Protein AF-A0A1E7J2K3-F1 (afdb_monomer)

Nearest PDB structures (foldseek):
  4w8w-assembly3_C  TM=8.421E-01  e=2.017E-13  Pyrococcus furiosus DSM 3638
  4w8w-assembly2_B  TM=8.079E-01  e=3.137E-13  Pyrococcus furiosus DSM 3638
  3x1l-assembly1_D  TM=7.426E-01  e=4.300E-13  Archaeoglobus fulgidus DSM 4304
  4w8w-assembly4_D  TM=7.910E-01  e=4.878E-13  Pyrococcus furiosus DSM 3638
  6sic-assembly1_E  TM=7.176E-01  e=1.721E-06  Saccharolobus islandicus REY15A

Sequence (216 aa):
MYPEKEIIIFHVESALHAGAGASIGHIDNPVQRETSTGNPVVQASGVKGALREFYEDNSDVEKKMIDPVFGKEKGERDEKDGAGAVAFGEAKLLFFPVRSLAGIFAYITCPSIIARFQRDLRAANKDMLMVSDGKRVGKIWRPGVSTNRYLSHTNSIVKISSNGLLILEELSFEQQNTDNPDQCLESLSDALFPGTLEYIPFKSDFPKRVVILNDT

Foldseek 3Di:
DAPAFDDDADDDPDDDAQWPAADPDPDGTDADADPVQRFGKRAQVNVLVVVLVVQVPDPVRDPVNSCQAQNDDPVPDDPPTDGHS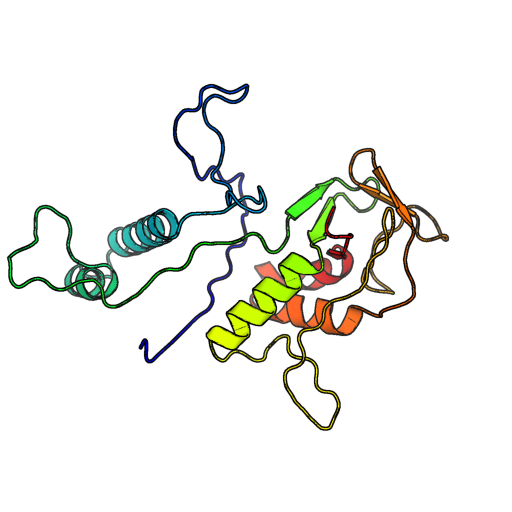DRGHMGGDQWDWFQWPFPGTFTEDALVSQQVVLVSCVVRVHQLQWDDPPPDTHDRDRDDADALAKEAAPPAEGAPDPQQWIDTPNGIHGYDDPDHCNVNQLSVLPVRFDPDPVRVVVSVNRSNRYIYHYSD

Mean predicted aligned error: 6.89 Å

Solvent-accessible surface area (backbone atoms only — not comparable to full-atom values): 12941 Å² total; per-residue (Å²): 132,78,92,72,61,84,89,86,84,84,83,80,90,60,95,80,80,47,70,61,52,81,47,101,57,101,47,54,73,39,61,26,52,41,87,92,76,62,46,57,32,39,54,26,68,58,54,47,48,54,55,48,50,60,44,67,71,32,88,90,48,55,65,86,67,46,35,58,40,72,24,65,56,91,89,74,60,54,101,83,59,65,77,32,75,58,87,66,65,58,52,66,68,67,67,45,84,42,51,21,81,44,70,65,45,28,38,36,35,27,35,65,45,51,39,50,50,50,50,52,31,50,76,41,76,46,67,80,77,47,45,67,73,91,80,49,79,65,46,79,67,60,69,88,47,52,85,63,24,30,37,48,28,88,92,45,54,60,54,76,42,98,79,38,40,43,41,45,78,92,46,69,29,38,62,50,89,87,66,88,47,43,71,59,39,50,42,47,26,65,72,75,36,64,92,49,82,89,33,46,64,56,38,69,43,42,39,28,29,38,34,34,32,33,87,118

Structure (mmCIF, N/CA/C/O backbone):
data_AF-A0A1E7J2K3-F1
#
_entry.id   AF-A0A1E7J2K3-F1
#
loop_
_atom_site.group_PDB
_atom_site.id
_atom_site.type_symbol
_atom_site.label_atom_id
_atom_site.label_alt_id
_atom_site.label_comp_id
_atom_site.label_asym_id
_atom_site.label_entity_id
_atom_site.label_seq_id
_atom_site.pdbx_PDB_ins_code
_atom_site.Cartn_x
_atom_site.Cartn_y
_atom_site.Cartn_z
_atom_site.occupancy
_atom_site.B_iso_or_equiv
_atom_site.auth_seq_id
_atom_site.auth_comp_id
_atom_site.auth_asym_id
_atom_site.auth_atom_id
_atom_site.pdbx_PDB_model_num
ATOM 1 N N . MET A 1 1 ? -3.052 7.036 -25.327 1.00 74.81 1 MET A N 1
ATOM 2 C CA . MET A 1 1 ? -3.712 6.389 -24.169 1.00 74.81 1 MET A CA 1
ATOM 3 C C . MET A 1 1 ? -3.137 4.981 -24.059 1.00 74.81 1 MET A C 1
ATOM 5 O O . MET A 1 1 ? -2.919 4.391 -25.108 1.00 74.81 1 MET A O 1
ATOM 9 N N . TYR A 1 2 ? -2.812 4.489 -22.858 1.00 86.50 2 TYR A N 1
ATOM 10 C CA . TYR A 1 2 ? -2.176 3.171 -22.681 1.00 86.50 2 TYR A CA 1
ATOM 11 C C . TYR A 1 2 ? -3.176 2.035 -22.966 1.00 86.50 2 TYR A C 1
ATOM 13 O O . TYR A 1 2 ? -4.292 2.118 -22.441 1.00 86.50 2 TYR A O 1
ATOM 21 N N . PRO A 1 3 ? -2.816 1.030 -23.793 1.00 90.31 3 PRO A N 1
ATOM 22 C CA . PRO A 1 3 ? -3.721 -0.058 -24.173 1.00 90.31 3 PRO A CA 1
ATOM 23 C C . PRO A 1 3 ? -3.992 -1.018 -23.010 1.00 90.31 3 PRO A C 1
ATOM 25 O O . PRO A 1 3 ? -5.127 -1.438 -22.828 1.00 90.31 3 PRO A O 1
ATOM 28 N N . GLU A 1 4 ? -2.973 -1.279 -22.192 1.00 91.75 4 GLU A N 1
ATOM 29 C CA . GLU A 1 4 ? -3.031 -2.159 -21.026 1.00 91.75 4 GLU A CA 1
ATOM 30 C C . GLU A 1 4 ? -2.693 -1.380 -19.756 1.00 91.75 4 GLU A C 1
ATOM 32 O O . GLU A 1 4 ? -1.935 -0.400 -19.789 1.00 91.75 4 GLU A O 1
ATOM 37 N N . LYS A 1 5 ? -3.286 -1.792 -18.633 1.00 92.12 5 LYS A N 1
ATOM 38 C CA . LYS A 1 5 ? -3.107 -1.154 -17.325 1.00 92.12 5 LYS A CA 1
ATOM 39 C C . LYS A 1 5 ? -3.148 -2.210 -16.234 1.00 92.12 5 LYS A C 1
ATOM 41 O O . LYS A 1 5 ? -4.112 -2.963 -16.135 1.00 92.12 5 LYS A O 1
ATOM 46 N N . GLU A 1 6 ? -2.144 -2.192 -15.374 1.00 91.38 6 GLU A N 1
ATOM 47 C CA . GLU A 1 6 ? -2.042 -3.123 -14.257 1.00 91.38 6 GLU A CA 1
ATOM 48 C C . GLU A 1 6 ? -1.816 -2.392 -12.938 1.00 91.38 6 GLU A C 1
ATOM 50 O O . GLU A 1 6 ? -1.329 -1.259 -12.904 1.00 91.38 6 GLU A O 1
ATOM 55 N N . ILE A 1 7 ? -2.203 -3.054 -11.849 1.00 91.31 7 ILE A N 1
ATOM 56 C CA . ILE A 1 7 ? -1.979 -2.591 -10.481 1.00 91.31 7 ILE A CA 1
ATOM 57 C C . ILE A 1 7 ? -0.940 -3.504 -9.847 1.00 91.31 7 ILE A C 1
ATOM 59 O O . ILE A 1 7 ? -1.119 -4.718 -9.804 1.00 91.31 7 ILE A O 1
ATOM 63 N N . ILE A 1 8 ? 0.129 -2.903 -9.335 1.00 92.12 8 ILE A N 1
ATOM 64 C CA . ILE A 1 8 ? 1.163 -3.603 -8.577 1.00 92.12 8 ILE A CA 1
ATOM 65 C C . ILE A 1 8 ? 0.948 -3.289 -7.100 1.00 92.12 8 ILE A C 1
ATOM 67 O O . ILE A 1 8 ? 0.788 -2.127 -6.721 1.00 92.12 8 ILE A O 1
ATOM 71 N N . ILE A 1 9 ? 0.936 -4.331 -6.274 1.00 92.25 9 ILE A N 1
ATOM 72 C CA . ILE A 1 9 ? 0.814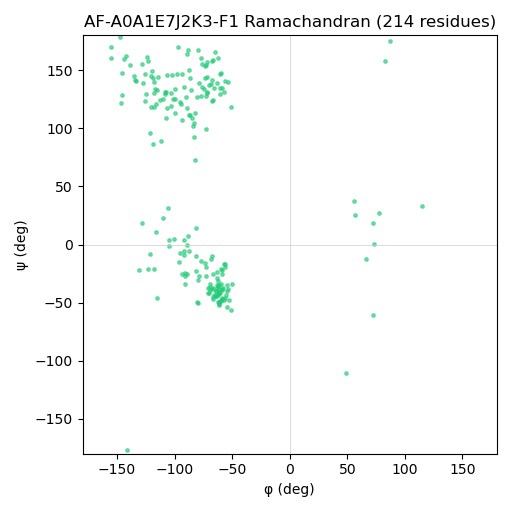 -4.236 -4.821 1.00 92.25 9 ILE A CA 1
ATOM 73 C C . ILE A 1 9 ? 2.171 -4.587 -4.222 1.00 92.25 9 ILE A C 1
ATOM 75 O O . ILE A 1 9 ? 2.748 -5.620 -4.550 1.00 92.25 9 ILE A O 1
ATOM 79 N N . PHE A 1 10 ? 2.668 -3.729 -3.336 1.00 94.00 10 PHE A N 1
ATOM 80 C CA . PHE A 1 10 ? 3.916 -3.956 -2.617 1.00 94.00 10 PHE A CA 1
ATOM 81 C C . PHE A 1 10 ? 3.606 -4.311 -1.165 1.00 94.00 10 PHE A C 1
ATOM 83 O O . PHE A 1 10 ? 3.045 -3.495 -0.432 1.00 94.00 10 PHE A O 1
ATOM 90 N N . HIS A 1 11 ? 3.985 -5.520 -0.752 1.00 92.44 11 HIS A N 1
ATOM 91 C CA . HIS A 1 11 ? 4.018 -5.906 0.653 1.00 92.44 11 HIS A CA 1
ATOM 92 C C . HIS A 1 11 ? 5.430 -5.666 1.188 1.00 92.44 11 HIS A C 1
ATOM 94 O O . HIS A 1 11 ? 6.400 -6.194 0.653 1.00 92.44 11 HIS A O 1
ATOM 100 N N . VAL A 1 12 ? 5.556 -4.826 2.212 1.00 93.81 12 VAL A N 1
ATOM 101 C CA . VAL A 1 12 ? 6.857 -4.423 2.754 1.00 93.81 12 VAL A CA 1
ATOM 102 C C . VAL A 1 12 ? 7.219 -5.346 3.917 1.00 93.81 12 VAL A C 1
ATOM 104 O O . VAL A 1 12 ? 6.624 -5.245 4.987 1.00 93.81 12 VAL A O 1
ATOM 107 N N . GLU A 1 13 ? 8.181 -6.245 3.702 1.00 90.31 13 GLU A N 1
ATOM 108 C CA . GLU A 1 13 ? 8.589 -7.261 4.692 1.00 90.31 13 GLU A CA 1
ATOM 109 C C . GLU A 1 13 ? 9.694 -6.776 5.647 1.00 90.31 13 GLU A C 1
ATOM 111 O O . GLU A 1 13 ? 9.790 -7.228 6.787 1.00 90.31 13 GLU A O 1
ATOM 116 N N . SER A 1 14 ? 10.504 -5.811 5.209 1.00 94.12 14 SER A N 1
ATOM 117 C CA . SER A 1 14 ? 11.538 -5.147 6.010 1.00 94.12 14 SER A CA 1
ATOM 118 C C . SER A 1 14 ? 11.318 -3.640 6.034 1.00 94.12 14 SER A C 1
ATOM 120 O O . SER A 1 14 ? 10.717 -3.092 5.114 1.00 94.12 14 SER A O 1
ATOM 122 N N . ALA A 1 15 ? 11.850 -2.939 7.039 1.00 94.50 15 ALA A N 1
ATOM 123 C CA . ALA A 1 15 ? 11.749 -1.480 7.110 1.00 94.50 15 ALA A CA 1
ATOM 124 C C . ALA A 1 15 ? 12.202 -0.817 5.791 1.00 94.50 15 ALA A C 1
ATOM 126 O O . ALA A 1 15 ? 13.349 -0.969 5.373 1.00 94.50 15 ALA A O 1
ATOM 127 N N . LEU A 1 16 ? 11.289 -0.091 5.137 1.00 95.19 16 LEU A N 1
ATOM 128 C CA . LEU A 1 16 ? 11.530 0.555 3.847 1.00 95.19 16 LEU A CA 1
ATOM 129 C C . LEU A 1 16 ? 11.851 2.038 4.036 1.00 95.19 16 LEU A C 1
ATOM 131 O O . LEU A 1 16 ? 11.052 2.791 4.593 1.00 95.19 16 LEU A O 1
ATOM 135 N N . HIS A 1 17 ? 12.990 2.470 3.496 1.00 95.25 17 HIS A N 1
ATOM 136 C CA . HIS A 1 17 ? 13.381 3.874 3.451 1.00 95.25 17 HIS A CA 1
ATOM 137 C C . HIS A 1 17 ? 13.376 4.405 2.010 1.00 95.25 17 HIS A C 1
ATOM 139 O O . HIS A 1 17 ? 14.391 4.385 1.318 1.00 95.25 17 HIS A O 1
ATOM 145 N N . ALA A 1 18 ? 12.231 4.919 1.556 1.00 95.00 18 ALA A N 1
ATOM 146 C CA . ALA A 1 18 ? 12.157 5.701 0.322 1.00 95.00 18 ALA A CA 1
ATOM 147 C C . ALA A 1 18 ? 12.538 7.157 0.629 1.00 95.00 18 ALA A C 1
ATOM 149 O O . ALA A 1 18 ? 11.691 7.932 1.065 1.00 95.00 18 ALA A O 1
ATOM 150 N N . GLY A 1 19 ? 13.813 7.517 0.478 1.00 91.75 19 GLY A N 1
ATOM 151 C CA . GLY A 1 19 ? 14.341 8.813 0.924 1.00 91.75 19 GLY A CA 1
ATOM 152 C C . GLY A 1 19 ? 13.842 10.010 0.105 1.00 91.75 19 GLY A C 1
ATOM 153 O O . GLY A 1 19 ? 13.791 9.961 -1.126 1.00 91.75 19 GLY A O 1
ATOM 154 N N . ALA A 1 20 ? 13.493 11.107 0.782 1.00 87.69 20 ALA A N 1
ATOM 155 C CA . ALA A 1 20 ? 13.098 12.375 0.151 1.00 87.69 20 ALA A CA 1
ATOM 156 C C . ALA A 1 20 ? 14.274 13.353 -0.063 1.00 87.69 20 ALA A C 1
ATOM 158 O O . ALA A 1 20 ? 14.067 14.473 -0.527 1.00 87.69 20 ALA A O 1
ATOM 159 N N . GLY A 1 21 ? 15.498 12.929 0.267 1.00 86.19 21 GLY A N 1
ATOM 160 C CA . GLY A 1 21 ? 16.672 13.797 0.369 1.00 86.19 21 GLY A CA 1
ATOM 161 C C . GLY A 1 21 ? 16.802 14.435 1.754 1.00 86.19 21 GLY A C 1
ATOM 162 O O . GLY A 1 21 ? 15.941 14.255 2.613 1.00 86.19 21 GLY A O 1
ATOM 163 N N . ALA A 1 22 ? 17.898 15.164 1.970 1.00 79.38 22 ALA A N 1
ATOM 164 C CA . ALA A 1 22 ? 18.157 15.830 3.242 1.00 79.38 22 ALA A CA 1
ATOM 165 C C . ALA A 1 22 ? 17.165 16.980 3.474 1.00 79.38 22 ALA A C 1
ATOM 167 O O . ALA A 1 22 ? 16.880 17.757 2.558 1.00 79.38 22 ALA A O 1
ATOM 168 N N . SER A 1 23 ? 16.668 17.115 4.703 1.00 78.12 23 SER A N 1
ATOM 169 C CA . SER A 1 23 ? 15.746 18.189 5.082 1.00 78.12 23 SER A CA 1
ATOM 170 C C . SER A 1 23 ? 16.252 18.980 6.286 1.00 78.12 23 SER A C 1
ATOM 172 O O . SER A 1 23 ? 16.876 18.424 7.184 1.00 78.12 23 SER A O 1
ATOM 174 N N . ILE A 1 24 ? 15.955 20.283 6.325 1.00 66.50 24 ILE A N 1
ATOM 175 C CA . ILE A 1 24 ? 16.192 21.129 7.505 1.00 66.50 24 ILE A CA 1
ATOM 176 C C . ILE A 1 24 ? 15.012 20.913 8.464 1.00 66.50 24 ILE A C 1
ATOM 178 O O . ILE A 1 24 ? 14.103 21.735 8.561 1.00 66.50 24 ILE A O 1
ATOM 182 N N . GLY A 1 25 ? 14.973 19.747 9.099 1.00 73.62 25 GLY A N 1
ATOM 183 C CA . GLY A 1 25 ? 13.929 19.348 10.037 1.00 73.62 25 GLY A CA 1
ATOM 184 C C . GLY A 1 25 ? 14.510 18.562 11.207 1.00 73.62 25 GLY A C 1
ATOM 185 O O . GLY A 1 25 ? 15.715 18.373 11.304 1.00 73.62 25 GLY A O 1
ATOM 186 N N . HIS A 1 26 ? 13.648 18.075 12.100 1.00 82.38 26 HIS A N 1
ATOM 187 C CA . HIS A 1 26 ? 14.080 17.217 13.216 1.00 82.38 26 HIS A CA 1
ATOM 188 C C . HIS A 1 26 ? 14.571 15.831 12.768 1.00 82.38 26 HIS A C 1
ATOM 190 O O . HIS A 1 26 ? 15.131 15.091 13.571 1.00 82.38 26 HIS A O 1
ATOM 196 N N . ILE A 1 27 ? 14.321 15.468 11.508 1.00 81.25 27 ILE A N 1
ATOM 197 C CA . ILE A 1 27 ? 14.749 14.219 10.888 1.00 81.25 27 ILE A CA 1
ATOM 198 C C . ILE A 1 27 ? 15.628 14.594 9.698 1.00 81.25 27 ILE A C 1
ATOM 200 O O . ILE A 1 27 ? 15.141 15.225 8.758 1.00 81.25 27 ILE A O 1
ATOM 204 N N . ASP A 1 28 ? 16.895 14.179 9.730 1.00 85.00 28 ASP A N 1
ATOM 205 C CA . ASP A 1 28 ? 17.871 14.523 8.689 1.00 85.00 28 ASP A CA 1
ATOM 206 C C . ASP A 1 28 ? 17.450 13.972 7.321 1.00 85.00 28 ASP A C 1
ATOM 208 O O . ASP A 1 28 ? 17.381 14.707 6.337 1.00 85.00 28 ASP A O 1
ATOM 212 N N . ASN A 1 29 ? 17.097 12.683 7.287 1.00 88.56 29 ASN A N 1
ATOM 213 C CA . ASN A 1 29 ? 16.672 11.968 6.087 1.00 88.56 29 ASN A CA 1
ATOM 214 C C . ASN A 1 29 ? 15.235 11.463 6.264 1.00 88.56 29 ASN A C 1
ATOM 216 O O . ASN A 1 29 ? 15.026 10.341 6.735 1.00 88.56 29 ASN A O 1
ATOM 220 N N . PRO A 1 30 ? 14.219 12.281 5.948 1.00 92.56 30 PRO A N 1
ATOM 221 C CA . PRO A 1 30 ? 12.837 11.839 5.981 1.00 92.56 30 PRO A CA 1
ATOM 222 C C . PRO A 1 30 ? 12.513 10.901 4.812 1.00 92.56 30 PRO A C 1
ATOM 224 O O . PRO A 1 30 ? 13.100 10.964 3.728 1.00 92.56 30 PRO A O 1
ATOM 227 N N . VAL A 1 31 ? 11.509 10.053 5.030 1.00 95.00 31 VAL A N 1
ATOM 228 C CA . VAL A 1 31 ? 10.877 9.283 3.953 1.00 95.00 31 VAL A CA 1
ATOM 229 C C . VAL A 1 31 ? 9.990 10.181 3.087 1.00 95.00 31 VAL A C 1
ATOM 231 O O . VAL A 1 31 ? 9.455 11.191 3.550 1.00 95.00 31 VAL A O 1
ATOM 234 N N . GLN A 1 32 ? 9.802 9.790 1.832 1.00 96.00 32 GLN A N 1
ATOM 235 C CA . GLN A 1 32 ? 8.917 10.433 0.869 1.00 96.00 32 GLN A CA 1
ATOM 236 C C . GLN A 1 32 ? 7.464 10.422 1.357 1.00 96.00 32 GLN A C 1
ATOM 238 O O . GLN A 1 32 ? 6.943 9.411 1.836 1.00 96.00 32 GLN A O 1
ATOM 243 N N . ARG A 1 33 ? 6.801 11.573 1.218 1.00 95.44 33 ARG A N 1
ATOM 244 C CA . ARG A 1 33 ? 5.395 11.776 1.579 1.00 95.44 33 ARG A CA 1
ATOM 245 C C . ARG A 1 33 ? 4.668 12.548 0.487 1.00 95.44 33 ARG A C 1
ATOM 247 O O . ARG A 1 33 ? 5.237 13.446 -0.131 1.00 95.44 33 ARG A O 1
ATOM 254 N N . GLU A 1 34 ? 3.400 12.219 0.276 1.00 95.31 34 GLU A N 1
ATOM 255 C CA . GLU A 1 34 ? 2.499 12.997 -0.573 1.00 95.31 34 GLU A CA 1
ATOM 256 C C . GLU A 1 34 ? 2.222 14.354 0.094 1.00 95.31 34 GLU A C 1
ATOM 258 O O . GLU A 1 34 ? 1.740 14.403 1.223 1.00 95.31 34 GLU A O 1
ATOM 263 N N . THR A 1 35 ? 2.495 15.467 -0.592 1.00 92.69 35 THR A N 1
ATOM 264 C CA . THR A 1 35 ? 2.393 16.817 -0.003 1.00 92.69 35 THR A CA 1
ATOM 265 C C . THR A 1 35 ? 0.989 17.163 0.495 1.00 92.69 35 THR A C 1
ATOM 267 O O . THR A 1 35 ? 0.846 17.874 1.483 1.00 92.69 35 THR A O 1
ATOM 270 N N . SER A 1 36 ? -0.055 16.676 -0.178 1.00 93.44 36 SER A N 1
ATOM 271 C CA . SER A 1 36 ? -1.448 17.025 0.127 1.00 93.44 36 SER A CA 1
ATOM 272 C C . SER A 1 36 ? -2.029 16.285 1.332 1.00 93.44 36 SER A C 1
ATOM 274 O O . SER A 1 36 ? -2.948 16.801 1.961 1.00 93.44 36 SER A O 1
ATOM 276 N N . THR A 1 37 ? -1.530 15.087 1.642 1.00 93.75 37 THR A N 1
ATOM 277 C CA . THR A 1 37 ? -2.070 14.225 2.710 1.00 93.75 37 THR A CA 1
ATOM 278 C C . THR A 1 37 ? -1.068 13.962 3.826 1.00 93.75 37 THR A C 1
ATOM 280 O O . THR A 1 37 ? -1.455 13.573 4.921 1.00 93.75 37 THR A O 1
ATOM 283 N N . GLY A 1 38 ? 0.226 14.133 3.554 1.00 94.06 38 GLY A N 1
ATOM 284 C CA . GLY A 1 38 ? 1.305 13.703 4.434 1.00 94.06 38 GLY A CA 1
ATOM 285 C C . GLY A 1 38 ? 1.525 12.188 4.450 1.00 94.06 38 GLY A C 1
ATOM 286 O O . GLY A 1 38 ? 2.426 11.731 5.152 1.00 94.06 38 GLY A O 1
ATOM 287 N N . ASN A 1 39 ? 0.764 11.392 3.690 1.00 95.69 39 ASN A N 1
ATOM 288 C CA . ASN A 1 39 ? 0.908 9.936 3.687 1.00 95.69 39 ASN A CA 1
ATOM 289 C C . ASN A 1 39 ? 2.252 9.510 3.074 1.00 95.69 39 ASN A C 1
ATOM 291 O O . ASN A 1 39 ? 2.671 10.107 2.078 1.00 95.69 39 ASN A O 1
ATOM 295 N N . PRO A 1 40 ? 2.916 8.469 3.614 1.00 95.88 40 PRO A N 1
ATOM 296 C CA . PRO A 1 40 ? 4.070 7.855 2.968 1.00 95.88 40 PRO A CA 1
ATOM 297 C C . PRO A 1 40 ? 3.761 7.436 1.527 1.00 95.88 40 PRO A C 1
ATOM 299 O O . PRO A 1 40 ? 2.677 6.924 1.231 1.00 95.88 40 PRO A O 1
ATOM 302 N N . VAL A 1 41 ? 4.726 7.647 0.638 1.00 97.19 41 VAL A N 1
ATOM 303 C CA . VAL A 1 41 ? 4.628 7.292 -0.782 1.00 97.19 41 VAL A CA 1
ATOM 304 C C . VAL A 1 41 ? 6.000 6.868 -1.293 1.00 97.19 41 VAL A C 1
ATOM 306 O O . VAL A 1 41 ? 7.007 7.401 -0.841 1.00 97.19 41 VAL A O 1
ATOM 309 N N . VAL A 1 42 ? 6.053 5.944 -2.251 1.00 97.75 42 VAL A N 1
ATOM 310 C CA . VAL A 1 42 ? 7.252 5.733 -3.076 1.00 97.75 42 VAL A CA 1
ATOM 311 C C . VAL A 1 42 ? 6.996 6.369 -4.434 1.00 97.75 42 VAL A C 1
ATOM 313 O O . VAL A 1 42 ? 6.057 5.989 -5.139 1.00 97.75 42 VAL A O 1
ATOM 316 N N . GLN A 1 43 ? 7.811 7.354 -4.804 1.00 96.81 43 GLN A N 1
ATOM 317 C CA . GLN A 1 43 ? 7.671 8.047 -6.081 1.00 96.81 43 GLN A CA 1
ATOM 318 C C . GLN A 1 43 ? 7.813 7.084 -7.265 1.00 96.81 43 GLN A C 1
ATOM 320 O O . GLN A 1 43 ? 8.599 6.135 -7.234 1.00 96.81 43 GLN A O 1
ATOM 325 N N . ALA A 1 44 ? 7.094 7.380 -8.349 1.00 96.31 44 ALA A N 1
ATOM 326 C CA . ALA A 1 44 ? 7.087 6.569 -9.566 1.00 96.31 44 ALA A CA 1
ATOM 327 C C . ALA A 1 44 ? 8.490 6.323 -10.148 1.00 96.31 44 ALA A C 1
ATOM 329 O O . ALA A 1 44 ? 8.761 5.251 -10.682 1.00 96.31 44 ALA A O 1
ATOM 330 N N . SER A 1 45 ? 9.395 7.299 -10.032 1.00 94.62 45 SER A N 1
ATOM 331 C CA . SER A 1 45 ? 10.796 7.166 -10.445 1.00 94.62 45 SER A CA 1
ATOM 332 C C . SER A 1 45 ? 11.552 6.121 -9.625 1.00 94.62 45 SER A C 1
ATOM 334 O O . SER A 1 45 ? 12.319 5.359 -10.204 1.00 94.62 45 SER A O 1
ATOM 336 N N . GLY A 1 46 ? 11.313 6.056 -8.312 1.00 95.50 46 GLY A N 1
ATOM 337 C CA . GLY A 1 46 ? 11.900 5.051 -7.424 1.00 95.50 46 GLY A CA 1
ATOM 338 C C . GLY A 1 46 ? 11.386 3.649 -7.739 1.00 95.50 46 GLY A C 1
ATOM 339 O O . GLY A 1 46 ? 12.182 2.732 -7.900 1.00 95.50 46 GLY A O 1
ATOM 340 N N . VAL A 1 47 ? 10.069 3.505 -7.938 1.00 96.88 47 VAL A N 1
ATOM 341 C CA . VAL A 1 47 ? 9.455 2.234 -8.370 1.00 96.88 47 VAL A CA 1
ATOM 342 C C . VAL A 1 47 ? 10.028 1.782 -9.714 1.00 96.88 47 VAL A C 1
ATOM 344 O O . VAL A 1 47 ? 10.454 0.640 -9.861 1.00 96.88 47 VAL A O 1
ATOM 347 N N . LYS A 1 48 ? 10.080 2.692 -10.693 1.00 96.12 48 LYS A N 1
ATOM 348 C CA . LYS A 1 48 ? 10.648 2.430 -12.017 1.00 96.12 48 LYS A CA 1
ATOM 349 C C . LYS A 1 48 ? 12.116 2.007 -11.933 1.00 96.12 48 LYS A C 1
ATOM 351 O O . LYS A 1 48 ? 12.499 1.070 -12.621 1.00 96.12 48 LYS A O 1
ATOM 356 N N . GLY A 1 49 ? 12.920 2.718 -11.143 1.00 95.00 49 GLY A N 1
ATOM 357 C CA . GLY A 1 49 ? 14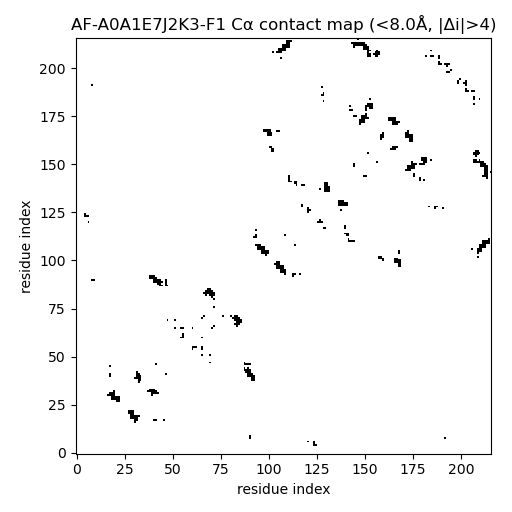.346 2.444 -10.971 1.00 95.00 49 GLY A CA 1
ATOM 358 C C . GLY A 1 49 ? 14.589 1.062 -10.378 1.00 95.00 49 GLY A C 1
ATOM 359 O O . GLY A 1 49 ? 15.292 0.270 -10.990 1.00 95.00 49 GLY A O 1
ATOM 360 N N . ALA A 1 50 ? 13.916 0.742 -9.270 1.00 95.56 50 ALA A N 1
ATOM 361 C CA . ALA A 1 50 ? 14.043 -0.556 -8.610 1.00 95.56 50 ALA A CA 1
ATOM 362 C C . ALA A 1 50 ? 13.602 -1.723 -9.511 1.00 95.56 50 ALA A C 1
ATOM 364 O O . ALA A 1 50 ? 14.259 -2.757 -9.556 1.00 95.56 50 ALA A O 1
ATOM 365 N N . LEU A 1 51 ? 12.506 -1.560 -10.265 1.00 95.25 51 LEU A N 1
ATOM 366 C CA . LEU A 1 51 ? 12.066 -2.586 -11.215 1.00 95.25 51 LEU A CA 1
ATOM 367 C C . LEU A 1 51 ? 13.037 -2.744 -12.386 1.00 95.25 51 LEU A C 1
ATOM 369 O O . LEU A 1 51 ? 13.244 -3.864 -12.837 1.00 95.25 51 LEU A O 1
ATOM 373 N N . ARG A 1 52 ? 13.614 -1.647 -12.890 1.00 95.00 52 ARG A N 1
ATOM 374 C CA . ARG A 1 52 ? 14.620 -1.712 -13.954 1.00 95.00 52 ARG A CA 1
ATOM 375 C C . ARG A 1 52 ? 15.844 -2.497 -13.482 1.00 95.00 52 ARG A C 1
ATOM 377 O O . ARG A 1 52 ? 16.208 -3.456 -14.148 1.00 95.00 52 ARG A O 1
ATOM 384 N N . GLU A 1 53 ? 16.396 -2.119 -12.331 1.00 94.94 53 GLU A N 1
ATOM 385 C CA . GLU A 1 53 ? 17.564 -2.760 -11.713 1.00 94.94 53 GLU A CA 1
ATOM 386 C C . GLU A 1 53 ? 17.319 -4.258 -11.487 1.00 94.94 53 GLU A C 1
ATOM 388 O O . GLU A 1 53 ? 18.110 -5.081 -11.929 1.00 94.94 53 GLU A O 1
ATOM 393 N N . PHE A 1 54 ? 16.154 -4.632 -10.942 1.00 94.25 54 PHE A N 1
ATOM 394 C CA . PHE A 1 54 ? 15.771 -6.037 -10.762 1.00 94.25 54 PHE A CA 1
ATOM 395 C C . PHE A 1 54 ? 15.833 -6.864 -12.059 1.00 94.25 54 PHE A C 1
ATOM 397 O O . PHE A 1 54 ? 16.235 -8.027 -12.035 1.00 94.25 54 PHE A O 1
ATOM 404 N N . TYR A 1 55 ? 15.414 -6.291 -13.194 1.00 93.94 55 TYR A N 1
ATOM 405 C CA . TYR A 1 55 ? 15.493 -6.975 -14.486 1.00 93.94 55 TYR A CA 1
ATOM 406 C C . TYR A 1 55 ? 16.894 -6.931 -15.102 1.00 93.94 55 TYR A C 1
ATOM 408 O O . TYR A 1 55 ? 17.244 -7.860 -15.818 1.00 93.94 55 TYR A O 1
ATOM 416 N N . GLU A 1 56 ? 17.684 -5.889 -14.843 1.00 92.88 56 GLU A N 1
ATOM 417 C CA . GLU A 1 56 ? 19.079 -5.792 -15.299 1.00 92.88 56 GLU A CA 1
ATOM 418 C C . GLU A 1 56 ? 19.992 -6.789 -14.569 1.00 92.88 56 GLU A C 1
ATOM 420 O O . GLU A 1 56 ? 20.893 -7.353 -15.188 1.00 92.88 56 GLU A O 1
ATOM 425 N N . ASP A 1 57 ? 19.709 -7.071 -13.296 1.00 93.19 57 ASP A N 1
ATOM 426 C CA . ASP A 1 57 ? 20.419 -8.073 -12.493 1.00 93.19 57 ASP A CA 1
ATOM 427 C C . ASP A 1 57 ? 20.060 -9.519 -12.877 1.00 93.19 57 ASP A C 1
ATOM 429 O O . ASP A 1 57 ? 20.765 -10.468 -12.519 1.00 93.19 57 ASP A O 1
ATOM 433 N N . ASN A 1 58 ? 18.965 -9.715 -13.615 1.00 91.25 58 ASN A N 1
ATOM 434 C CA . ASN A 1 58 ? 18.543 -11.028 -14.075 1.00 91.25 58 ASN A CA 1
ATOM 435 C C . ASN A 1 58 ? 19.256 -11.402 -15.385 1.00 91.25 58 ASN A C 1
ATOM 437 O O . ASN A 1 58 ? 18.926 -10.896 -16.456 1.00 91.25 58 ASN A O 1
ATOM 441 N N . SER A 1 59 ? 20.189 -12.357 -15.311 1.00 82.44 59 SER A N 1
ATOM 442 C CA . SER A 1 59 ? 20.991 -12.810 -16.457 1.00 82.44 59 SER A CA 1
ATOM 443 C C . SER A 1 59 ? 20.180 -13.368 -17.630 1.00 82.44 59 SER A C 1
ATOM 445 O O . SER A 1 59 ? 20.684 -13.396 -18.752 1.00 82.44 59 SER A O 1
ATOM 447 N N . ASP A 1 60 ? 18.943 -13.810 -17.391 1.00 90.44 60 ASP A N 1
ATOM 448 C CA . ASP A 1 60 ? 18.061 -14.348 -18.429 1.00 90.44 60 ASP A CA 1
ATOM 449 C C . ASP A 1 60 ? 17.342 -13.243 -19.224 1.00 90.44 60 ASP A C 1
ATOM 451 O O . ASP A 1 60 ? 16.705 -13.515 -20.246 1.00 90.44 60 ASP A O 1
ATOM 455 N N . VAL A 1 61 ? 17.431 -11.985 -18.778 1.00 89.44 61 VAL A N 1
ATOM 456 C CA . VAL A 1 61 ? 16.765 -10.842 -19.403 1.00 89.44 61 VAL A CA 1
ATOM 457 C C . VAL A 1 61 ? 17.789 -9.974 -20.121 1.00 89.44 61 VAL A C 1
ATOM 459 O O . VAL A 1 61 ? 18.593 -9.258 -19.537 1.00 89.44 61 VAL A O 1
ATOM 462 N N . GLU A 1 62 ? 17.740 -10.001 -21.449 1.00 88.62 62 GLU A N 1
ATOM 463 C CA . GLU A 1 62 ? 18.638 -9.186 -22.257 1.00 88.62 62 GLU A CA 1
ATOM 464 C C . GLU A 1 62 ? 18.249 -7.698 -22.235 1.00 88.62 62 GLU A C 1
ATOM 466 O O . GLU A 1 62 ? 17.075 -7.343 -22.357 1.00 88.62 62 GLU A O 1
ATOM 471 N N . LYS A 1 63 ? 19.248 -6.804 -22.242 1.00 86.00 63 LYS A N 1
ATOM 472 C CA . LYS A 1 63 ? 19.064 -5.338 -22.302 1.00 86.00 63 LYS A CA 1
ATOM 473 C C . LYS A 1 63 ? 18.125 -4.870 -23.425 1.00 86.00 63 LYS A C 1
ATOM 475 O O . LYS A 1 63 ? 17.337 -3.945 -23.233 1.00 86.00 63 LYS A O 1
ATOM 480 N N . LYS A 1 64 ? 18.126 -5.568 -24.571 1.00 89.94 64 LYS A N 1
ATOM 481 C CA . LYS A 1 64 ? 17.220 -5.306 -25.709 1.00 89.94 64 LYS A CA 1
ATOM 482 C C . LYS A 1 64 ? 15.727 -5.439 -25.361 1.00 89.94 64 LYS A C 1
ATOM 484 O O . LYS A 1 64 ? 14.895 -4.901 -26.084 1.00 89.94 64 LYS A O 1
ATOM 489 N N . MET A 1 65 ? 15.393 -6.152 -24.283 1.00 90.50 65 MET A N 1
ATOM 490 C CA . MET A 1 65 ? 14.037 -6.304 -23.744 1.00 90.50 65 MET A CA 1
ATOM 491 C C . MET A 1 65 ? 13.708 -5.232 -22.692 1.00 90.50 65 MET A C 1
ATOM 493 O O . MET A 1 65 ? 12.547 -4.862 -22.537 1.00 90.50 65 MET A O 1
ATOM 497 N N . ILE A 1 66 ? 14.722 -4.706 -21.997 1.00 92.50 66 ILE A N 1
ATOM 498 C CA . ILE A 1 66 ? 14.587 -3.738 -20.897 1.00 92.50 66 ILE A CA 1
ATOM 499 C C . ILE A 1 66 ? 14.397 -2.319 -21.441 1.00 92.50 66 ILE A C 1
ATOM 501 O O . ILE A 1 66 ? 13.458 -1.614 -21.060 1.00 92.50 66 ILE A O 1
ATOM 505 N N . ASP A 1 67 ? 15.252 -1.893 -22.371 1.00 92.12 67 ASP A N 1
ATOM 506 C CA . ASP A 1 67 ? 15.245 -0.518 -22.882 1.00 92.12 67 ASP A CA 1
ATOM 507 C C . ASP A 1 67 ? 13.915 -0.094 -23.530 1.00 92.12 67 ASP A C 1
ATOM 509 O O . ASP A 1 67 ? 13.482 1.032 -23.278 1.00 92.12 67 ASP A O 1
ATOM 513 N N . PRO A 1 68 ? 13.190 -0.943 -24.286 1.00 92.44 68 PRO A N 1
ATOM 514 C CA . PRO A 1 68 ? 11.867 -0.579 -24.792 1.00 92.44 68 PRO A CA 1
ATOM 515 C C . PRO A 1 68 ? 10.840 -0.306 -23.684 1.00 92.44 68 PRO A C 1
ATOM 517 O O . PRO A 1 68 ? 9.953 0.526 -23.861 1.00 92.44 68 PRO A O 1
ATOM 520 N N . VAL A 1 69 ? 10.949 -0.977 -22.533 1.00 93.19 69 VAL A N 1
ATOM 521 C CA . VAL A 1 69 ? 10.010 -0.845 -21.407 1.00 93.19 69 VAL A CA 1
ATOM 522 C C . VAL A 1 69 ? 10.317 0.410 -20.594 1.00 93.19 69 VAL A C 1
ATOM 524 O O . VAL A 1 69 ? 9.433 1.236 -20.349 1.00 93.19 69 VAL A O 1
ATOM 527 N N . PHE A 1 70 ? 11.580 0.580 -20.204 1.00 93.44 70 PHE A N 1
ATOM 528 C CA . PHE A 1 70 ? 12.009 1.620 -19.268 1.00 93.44 70 PHE A CA 1
ATOM 529 C C . PHE A 1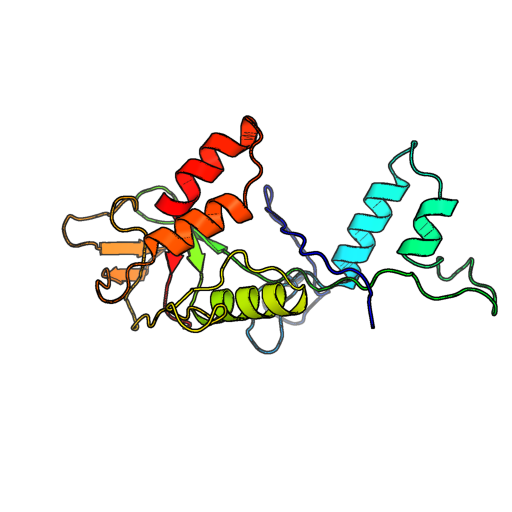 70 ? 12.553 2.882 -19.963 1.00 93.44 70 PHE A C 1
ATOM 531 O O . PHE A 1 70 ? 12.629 3.944 -19.335 1.00 93.44 70 PHE A O 1
ATOM 538 N N . GLY A 1 71 ? 12.870 2.807 -21.254 1.00 91.19 71 GLY A N 1
ATOM 539 C CA . GLY A 1 71 ? 13.608 3.820 -22.011 1.00 91.19 71 GLY A CA 1
ATOM 540 C C . GLY A 1 71 ? 15.118 3.676 -21.818 1.00 91.19 71 GLY A C 1
ATOM 541 O O . GLY A 1 71 ? 15.562 3.128 -20.815 1.00 91.19 71 GLY A O 1
ATOM 542 N N . LYS A 1 72 ? 15.919 4.193 -22.750 1.00 86.19 72 LYS A N 1
ATOM 543 C CA . LYS A 1 72 ? 17.385 4.142 -22.647 1.00 86.19 72 LYS A CA 1
ATOM 544 C C . LYS A 1 72 ? 17.956 5.085 -21.585 1.00 86.19 72 LYS A C 1
ATOM 546 O O . LYS A 1 72 ? 17.367 6.120 -21.235 1.00 86.19 72 LYS A O 1
ATOM 551 N N . GLU A 1 73 ? 19.156 4.763 -21.117 1.00 79.31 73 GLU A N 1
ATOM 552 C CA . GLU A 1 73 ? 19.912 5.609 -20.198 1.00 79.31 73 GLU A CA 1
ATOM 553 C C . GLU A 1 73 ? 20.273 6.971 -20.810 1.00 79.31 73 GLU A C 1
ATOM 555 O O . GLU A 1 73 ? 20.223 7.183 -22.020 1.00 79.31 73 GLU A O 1
ATOM 560 N N . LYS A 1 74 ? 20.602 7.962 -19.970 1.00 70.69 74 LYS A N 1
ATOM 561 C CA . LYS A 1 74 ? 20.935 9.321 -20.443 1.00 70.69 74 LYS A CA 1
ATOM 562 C C . LYS A 1 74 ? 22.191 9.374 -21.328 1.00 70.69 74 LYS A C 1
ATOM 564 O O . LYS A 1 74 ? 22.291 10.311 -22.109 1.00 70.69 74 LYS A O 1
ATOM 569 N N . GLY A 1 75 ? 23.109 8.411 -21.213 1.00 70.12 75 GLY A N 1
ATOM 570 C CA . GLY A 1 75 ? 24.359 8.363 -21.986 1.00 70.12 75 GLY A CA 1
ATOM 571 C C . GLY A 1 75 ? 24.291 7.569 -23.294 1.00 70.12 75 GLY A C 1
ATOM 572 O O . GLY A 1 75 ? 25.227 7.632 -24.079 1.00 70.12 75 GLY A O 1
ATOM 573 N N . GLU A 1 76 ? 23.196 6.847 -23.536 1.00 71.88 76 GLU A N 1
ATOM 574 C CA . GLU A 1 76 ? 23.025 5.949 -24.693 1.00 71.88 76 GLU A CA 1
ATOM 575 C C . GLU A 1 76 ? 21.898 6.406 -25.630 1.00 71.88 76 GLU A C 1
ATOM 577 O O . GLU A 1 76 ? 21.446 5.648 -26.490 1.00 71.88 76 GLU A O 1
ATOM 582 N N . ARG A 1 77 ? 21.400 7.627 -25.404 1.00 71.62 77 ARG A N 1
ATOM 583 C CA . ARG A 1 77 ? 20.302 8.224 -26.156 1.00 71.62 77 ARG A CA 1
ATOM 584 C C . ARG A 1 77 ? 20.814 8.988 -27.369 1.00 71.62 77 ARG A C 1
ATOM 586 O O . ARG A 1 77 ? 21.456 10.023 -27.212 1.00 71.62 77 ARG A O 1
ATOM 593 N N . ASP A 1 78 ? 20.415 8.539 -28.548 1.00 75.62 78 ASP A N 1
ATOM 594 C CA . ASP A 1 78 ? 20.474 9.302 -29.791 1.00 75.62 78 ASP A CA 1
ATOM 595 C C . ASP A 1 78 ? 19.179 10.109 -29.997 1.00 75.62 78 ASP A C 1
ATOM 597 O O . ASP A 1 78 ? 18.138 9.810 -29.412 1.00 75.62 78 ASP A O 1
ATOM 601 N N . GLU A 1 79 ? 19.185 11.097 -30.900 1.00 65.06 79 GLU A N 1
ATOM 602 C CA . GLU A 1 79 ? 17.986 11.887 -31.263 1.00 65.06 79 GLU A CA 1
ATOM 603 C C . GLU A 1 79 ? 16.801 11.035 -31.764 1.00 65.06 79 GLU A C 1
ATOM 605 O O . GLU A 1 79 ? 15.665 11.504 -31.809 1.00 65.06 79 GLU A O 1
ATOM 610 N N . LYS A 1 80 ? 17.059 9.778 -32.148 1.00 67.38 80 LYS A N 1
ATOM 611 C CA . LYS A 1 80 ? 16.056 8.814 -32.622 1.00 67.38 80 LYS A CA 1
ATOM 612 C C . LYS A 1 80 ? 15.474 7.935 -31.514 1.00 67.38 80 LYS A C 1
ATOM 614 O O . LYS A 1 80 ? 14.559 7.159 -31.790 1.00 67.38 80 LYS A O 1
ATOM 619 N N . ASP A 1 81 ? 15.988 8.027 -30.290 1.00 70.56 81 ASP A N 1
ATOM 620 C CA . ASP A 1 81 ? 15.548 7.174 -29.194 1.00 70.56 81 ASP A CA 1
ATOM 621 C C . ASP A 1 81 ? 14.251 7.671 -28.556 1.00 70.56 81 ASP A C 1
ATOM 623 O O . ASP A 1 81 ? 14.114 8.822 -28.139 1.00 70.56 81 ASP A O 1
ATOM 627 N N . GLY A 1 82 ? 13.277 6.764 -28.481 1.00 74.06 82 GLY A N 1
ATOM 628 C CA . GLY A 1 82 ? 11.969 7.017 -27.888 1.00 74.06 82 GLY A CA 1
ATOM 629 C C . GLY A 1 82 ? 11.963 6.954 -26.358 1.00 74.06 82 GLY A C 1
ATOM 630 O O . GLY A 1 82 ? 12.891 6.468 -25.710 1.00 74.06 82 GLY A O 1
ATOM 631 N N . ALA A 1 83 ? 10.863 7.426 -25.768 1.00 84.38 83 ALA A N 1
ATOM 632 C CA . ALA A 1 83 ? 10.556 7.172 -24.363 1.00 84.38 83 ALA A CA 1
ATOM 633 C C . ALA A 1 83 ? 10.246 5.680 -24.128 1.00 84.38 83 ALA A C 1
ATOM 635 O O . ALA A 1 83 ? 9.840 4.974 -25.049 1.00 84.38 83 ALA A O 1
ATOM 636 N N . GLY A 1 84 ? 10.396 5.218 -22.882 1.00 89.50 84 GLY A N 1
ATOM 637 C CA . GLY A 1 84 ? 9.961 3.874 -22.492 1.00 89.50 84 GLY A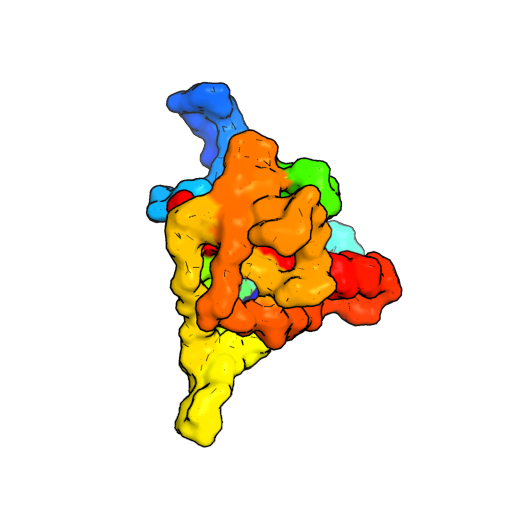 CA 1
ATOM 638 C C . GLY A 1 84 ? 8.455 3.676 -22.694 1.00 89.50 84 GLY A C 1
ATOM 639 O O . GLY A 1 84 ? 7.672 4.614 -22.530 1.00 89.50 84 GLY A O 1
ATOM 640 N N . ALA A 1 85 ? 8.055 2.454 -23.039 1.00 93.12 85 ALA A N 1
ATOM 641 C CA . ALA A 1 85 ? 6.677 2.100 -23.367 1.00 93.12 85 ALA A CA 1
ATOM 642 C C . ALA A 1 85 ? 5.735 2.065 -22.150 1.00 93.12 85 ALA A C 1
ATOM 644 O O . ALA A 1 85 ? 4.516 2.143 -22.321 1.00 93.12 85 ALA A O 1
ATOM 645 N N . VAL A 1 86 ? 6.275 1.956 -20.929 1.00 94.06 86 VAL A N 1
ATOM 646 C CA . VAL A 1 86 ? 5.489 1.834 -19.694 1.00 94.06 86 VAL A CA 1
ATOM 647 C C . VAL A 1 86 ? 5.563 3.109 -18.858 1.00 94.06 86 VAL A C 1
ATOM 649 O O . VAL A 1 86 ? 6.639 3.630 -18.557 1.00 94.06 86 VAL A O 1
ATOM 652 N N . ALA A 1 87 ? 4.392 3.587 -18.432 1.00 93.94 87 ALA A N 1
ATOM 65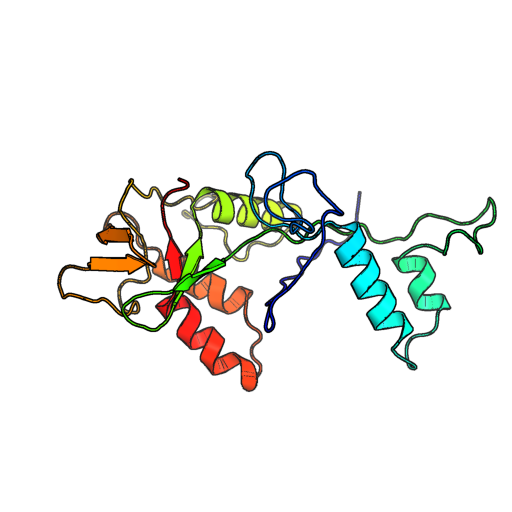3 C CA . ALA A 1 87 ? 4.277 4.622 -17.416 1.00 93.94 87 ALA A CA 1
ATOM 654 C C . ALA A 1 87 ? 4.069 3.999 -16.038 1.00 93.94 87 ALA A C 1
ATOM 656 O O . ALA A 1 87 ? 3.104 3.273 -15.808 1.00 93.94 87 ALA A O 1
ATOM 657 N N . PHE A 1 88 ? 4.967 4.330 -15.118 1.00 95.06 88 PHE A N 1
ATOM 658 C CA . PHE A 1 88 ? 4.925 3.858 -13.743 1.00 95.06 88 PHE A CA 1
ATOM 659 C C . PHE A 1 88 ? 4.149 4.850 -12.878 1.00 95.06 88 PHE A C 1
ATOM 661 O O . PHE A 1 88 ? 4.331 6.064 -12.994 1.00 95.06 88 PHE A O 1
ATOM 668 N N . GLY A 1 89 ? 3.270 4.325 -12.026 1.00 94.75 89 GLY A N 1
ATOM 669 C CA . GLY A 1 89 ? 2.595 5.092 -10.985 1.00 94.75 89 GLY A CA 1
ATOM 670 C C . GLY A 1 89 ? 3.406 5.128 -9.691 1.00 94.75 89 GLY A C 1
ATOM 671 O O . GLY A 1 89 ? 4.360 4.375 -9.509 1.00 94.75 89 GLY A O 1
ATOM 672 N N . GLU A 1 90 ? 3.010 6.008 -8.781 1.00 96.06 90 GLU A N 1
ATOM 673 C CA . GLU A 1 90 ? 3.528 6.028 -7.412 1.00 96.06 90 GLU A CA 1
ATOM 674 C C . GLU A 1 90 ? 2.979 4.840 -6.611 1.00 96.06 90 GLU A C 1
ATOM 676 O O . GLU A 1 90 ? 1.801 4.493 -6.751 1.00 96.06 90 GLU A O 1
ATOM 681 N N . ALA A 1 91 ? 3.787 4.264 -5.717 1.00 97.12 91 ALA A N 1
ATOM 682 C CA . ALA A 1 91 ? 3.292 3.300 -4.739 1.00 97.12 91 ALA A CA 1
ATOM 683 C C . ALA A 1 91 ? 2.709 4.060 -3.540 1.00 97.12 91 ALA A C 1
ATOM 685 O O . ALA A 1 91 ? 3.438 4.631 -2.724 1.00 97.12 91 ALA A O 1
ATOM 686 N N . LYS A 1 92 ? 1.378 4.107 -3.469 1.00 96.81 92 LYS A N 1
ATOM 687 C CA . LYS A 1 92 ? 0.622 4.824 -2.433 1.00 96.81 92 LYS A CA 1
ATOM 688 C C . LYS A 1 92 ? 0.278 3.891 -1.276 1.00 96.81 92 LYS A C 1
ATOM 690 O O . LYS A 1 92 ? -0.009 2.716 -1.492 1.00 96.81 92 LYS A O 1
ATOM 695 N N . LEU A 1 93 ? 0.245 4.437 -0.062 1.00 96.69 93 LEU A N 1
ATOM 696 C CA . LEU A 1 93 ? -0.175 3.705 1.131 1.00 96.69 93 LEU A CA 1
ATOM 697 C C . LEU A 1 93 ? -1.598 3.139 0.977 1.00 96.69 93 LEU A C 1
ATOM 699 O O . LEU A 1 93 ? -2.522 3.877 0.631 1.00 96.69 93 LEU A O 1
ATOM 703 N N . LEU A 1 94 ? -1.764 1.853 1.298 1.00 96.12 94 LEU A N 1
ATOM 704 C CA . LEU A 1 94 ? -3.067 1.178 1.361 1.00 96.12 94 LEU A CA 1
ATOM 705 C C . LEU A 1 94 ? -3.405 0.711 2.786 1.00 96.12 94 LEU A C 1
ATOM 707 O O . LEU A 1 94 ? -4.502 0.972 3.282 1.00 96.12 94 LEU A O 1
ATOM 711 N N . PHE A 1 95 ? -2.439 0.080 3.452 1.00 96.44 95 PHE A N 1
ATOM 712 C CA . PHE A 1 95 ? -2.511 -0.319 4.855 1.00 96.44 95 PHE A CA 1
ATOM 713 C C . PHE A 1 95 ? -1.222 0.067 5.565 1.00 96.44 95 PHE A C 1
ATOM 715 O O . PHE A 1 95 ? -0.138 -0.079 5.000 1.00 96.44 95 PHE A O 1
ATOM 722 N N . PHE A 1 96 ? -1.341 0.530 6.806 1.00 96.81 96 PHE A N 1
ATOM 723 C CA . PHE A 1 96 ? -0.203 0.831 7.666 1.00 96.81 96 PHE A CA 1
ATOM 724 C C . PHE A 1 96 ? -0.246 -0.067 8.911 1.00 96.81 96 PHE A C 1
ATOM 726 O O . PHE A 1 96 ? -1.302 -0.169 9.535 1.00 96.81 96 PHE A O 1
ATOM 733 N N . PRO A 1 97 ? 0.843 -0.755 9.284 1.00 95.12 97 PRO A N 1
ATOM 734 C CA . PRO A 1 97 ? 0.862 -1.555 10.501 1.00 95.12 97 PRO A CA 1
ATOM 735 C C . PRO A 1 97 ? 1.026 -0.650 11.731 1.00 95.12 97 PRO A C 1
ATOM 737 O O . PRO A 1 97 ? 1.952 0.155 11.793 1.00 95.12 97 PRO A O 1
ATOM 740 N N . VAL A 1 98 ? 0.146 -0.798 12.722 1.00 95.94 98 VAL A N 1
ATOM 741 C CA . VAL A 1 98 ? 0.221 -0.081 14.010 1.00 95.94 98 VAL A CA 1
ATOM 742 C C . VAL A 1 98 ? 0.144 -1.074 15.153 1.00 95.94 98 VAL A C 1
ATOM 744 O O . VAL A 1 98 ? -0.651 -2.017 15.106 1.00 95.94 98 VAL A O 1
ATOM 747 N N . ARG A 1 99 ? 0.952 -0.869 16.197 1.00 95.19 99 ARG A N 1
ATOM 748 C CA . ARG A 1 99 ? 0.930 -1.722 17.384 1.00 95.19 99 ARG A CA 1
ATOM 749 C C . ARG A 1 99 ? -0.458 -1.709 18.014 1.00 95.19 99 ARG A C 1
ATOM 751 O O . ARG A 1 99 ? -1.043 -0.651 18.238 1.00 95.19 99 ARG A O 1
ATOM 758 N N . SER A 1 100 ? -0.949 -2.889 18.374 1.00 92.38 100 SER A N 1
ATOM 759 C CA . SER A 1 100 ? -2.178 -3.035 19.144 1.00 92.38 100 SER A CA 1
ATOM 760 C C . SER A 1 100 ? -1.892 -3.721 20.471 1.00 92.38 100 SER A C 1
ATOM 762 O O . SER A 1 100 ? -1.047 -4.614 20.553 1.00 92.38 100 SER A O 1
ATOM 764 N N . LEU A 1 101 ? -2.597 -3.303 21.525 1.00 91.25 101 LEU A N 1
ATOM 765 C CA . LEU A 1 101 ? -2.437 -3.905 22.848 1.00 91.25 101 LEU A CA 1
ATOM 766 C C . LEU A 1 101 ? -2.848 -5.387 22.858 1.00 91.25 101 LEU A C 1
ATOM 768 O O . LEU A 1 101 ? -2.220 -6.185 23.550 1.00 91.25 101 LEU A O 1
ATOM 772 N N . ALA A 1 102 ? -3.865 -5.763 22.078 1.00 86.06 102 ALA A N 1
ATOM 773 C CA . ALA A 1 102 ? -4.237 -7.156 21.859 1.00 86.06 102 ALA A CA 1
ATOM 774 C C . ALA A 1 102 ? -4.010 -7.539 20.398 1.00 86.06 102 ALA A C 1
ATOM 776 O O . ALA A 1 102 ? -4.198 -6.739 19.490 1.00 86.06 102 ALA A O 1
ATOM 777 N N . GLY A 1 103 ? -3.583 -8.778 20.166 1.00 82.94 103 GLY A N 1
ATOM 778 C CA . GLY A 1 103 ? -3.316 -9.239 18.809 1.00 82.94 103 GLY A CA 1
ATOM 779 C C . GLY A 1 103 ? -2.052 -8.647 18.181 1.00 82.94 103 GLY A C 1
ATOM 780 O O . GLY A 1 103 ? -1.908 -8.766 16.981 1.00 82.94 103 GLY A O 1
ATOM 781 N N . ILE A 1 104 ? -1.099 -8.091 18.940 1.00 89.69 104 ILE A N 1
ATOM 782 C CA . ILE A 1 104 ? 0.229 -7.622 18.472 1.00 89.69 104 ILE A CA 1
ATOM 783 C C . ILE A 1 104 ? 0.172 -6.327 17.640 1.00 89.69 104 ILE A C 1
ATOM 785 O O . ILE A 1 104 ? 0.765 -5.319 18.024 1.00 89.69 104 ILE A O 1
ATOM 789 N N . PHE A 1 105 ? -0.521 -6.337 16.504 1.00 92.94 105 PHE A N 1
ATOM 790 C CA . PHE A 1 105 ? -0.643 -5.193 15.604 1.00 92.94 105 PHE A CA 1
ATOM 791 C C . PHE A 1 105 ? -1.923 -5.281 14.765 1.00 92.94 105 PHE A C 1
ATOM 793 O O . PHE A 1 105 ? -2.485 -6.365 14.577 1.00 92.94 105 PHE A O 1
ATOM 800 N N . ALA A 1 106 ? -2.339 -4.136 14.234 1.00 93.56 106 ALA A N 1
ATOM 801 C CA . ALA A 1 106 ? -3.446 -3.995 13.302 1.00 93.56 106 ALA A CA 1
ATOM 802 C C . ALA A 1 106 ? -2.973 -3.379 11.978 1.00 93.56 106 ALA A C 1
ATOM 804 O O . ALA A 1 106 ? -2.106 -2.503 11.966 1.00 93.56 106 ALA A O 1
ATOM 805 N N . TYR A 1 107 ? -3.577 -3.808 10.869 1.00 94.75 107 TYR A N 1
ATOM 806 C CA . TYR A 1 107 ? -3.465 -3.125 9.582 1.00 94.75 107 TYR A CA 1
ATOM 807 C C . TYR A 1 107 ? -4.490 -1.994 9.550 1.00 94.75 107 TYR A C 1
ATOM 809 O O . TYR A 1 107 ? -5.681 -2.236 9.347 1.00 94.75 107 TYR A O 1
ATOM 817 N N . ILE A 1 108 ? -4.046 -0.758 9.760 1.00 95.62 108 ILE A N 1
ATOM 818 C CA . ILE A 1 108 ? -4.941 0.396 9.736 1.00 95.62 108 ILE A CA 1
ATOM 819 C C . ILE A 1 108 ? -5.114 0.929 8.314 1.00 95.62 108 ILE A C 1
ATOM 821 O O . ILE A 1 108 ? -4.173 0.966 7.517 1.00 95.62 108 ILE A O 1
ATOM 825 N N . THR A 1 109 ? -6.327 1.369 8.007 1.00 96.12 109 THR A N 1
ATOM 826 C CA . THR A 1 109 ? -6.657 2.149 6.811 1.00 96.12 109 THR A CA 1
ATOM 827 C C . THR A 1 109 ? -7.791 3.124 7.132 1.00 96.12 109 THR A C 1
ATOM 829 O O . THR A 1 109 ? -8.304 3.146 8.253 1.00 96.12 109 THR A O 1
ATOM 832 N N . CYS A 1 110 ? -8.198 3.934 6.159 1.00 94.94 110 CYS A N 1
ATOM 833 C CA . CYS A 1 110 ? -9.280 4.900 6.320 1.00 94.94 110 CYS A CA 1
ATOM 834 C C . CYS A 1 110 ? -10.152 5.007 5.053 1.00 94.94 110 CYS A C 1
ATOM 836 O O . CYS A 1 110 ? -9.731 4.595 3.962 1.00 94.94 110 CYS A O 1
ATOM 838 N N . PRO A 1 111 ? -11.374 5.566 5.161 1.00 92.56 111 PRO A N 1
ATOM 839 C CA . PRO A 1 111 ? -12.303 5.696 4.044 1.00 92.56 111 PRO A CA 1
ATOM 840 C C . PRO A 1 111 ? -11.709 6.387 2.812 1.00 92.56 111 PRO A C 1
ATOM 842 O O . PRO A 1 111 ? -12.007 5.985 1.685 1.00 92.56 111 PRO A O 1
ATOM 845 N N . SER A 1 112 ? -10.877 7.418 2.989 1.00 93.69 112 SER A N 1
ATOM 846 C CA . SER A 1 112 ? -10.249 8.124 1.867 1.00 93.69 112 SER A CA 1
ATOM 847 C C . SER A 1 112 ? -9.202 7.278 1.134 1.00 93.69 112 SER A C 1
ATOM 849 O O . SER A 1 112 ? -9.147 7.335 -0.096 1.00 93.69 112 SER A O 1
ATOM 851 N N . ILE A 1 113 ? -8.422 6.452 1.841 1.00 95.12 113 ILE A N 1
ATOM 852 C CA . ILE A 1 113 ? -7.458 5.522 1.232 1.00 95.12 113 ILE A CA 1
ATOM 853 C C . ILE A 1 113 ? -8.188 4.437 0.430 1.00 95.12 113 ILE A C 1
ATOM 855 O O . ILE A 1 113 ? -7.859 4.222 -0.739 1.00 95.12 113 ILE A O 1
ATOM 859 N N . ILE A 1 114 ? -9.235 3.826 0.998 1.00 91.69 114 ILE A N 1
ATOM 860 C CA . ILE A 1 114 ? -10.060 2.822 0.301 1.00 91.69 114 ILE A CA 1
ATOM 861 C C . ILE A 1 114 ? -10.675 3.421 -0.971 1.00 91.69 114 ILE A C 1
ATOM 863 O O . ILE A 1 114 ? -10.563 2.844 -2.056 1.00 91.69 114 ILE A O 1
ATOM 867 N N . ALA A 1 115 ? -11.259 4.619 -0.871 1.00 90.62 115 ALA A N 1
ATOM 868 C CA . ALA A 1 115 ? -11.864 5.294 -2.015 1.00 90.62 115 ALA A CA 1
ATOM 869 C C . ALA A 1 115 ? -10.838 5.629 -3.114 1.00 90.62 115 ALA A C 1
ATOM 871 O O . ALA A 1 115 ? -11.148 5.516 -4.304 1.00 90.62 115 ALA A O 1
ATOM 872 N N . ARG A 1 116 ? -9.608 6.018 -2.739 1.00 92.12 116 ARG A N 1
ATOM 873 C CA . ARG A 1 116 ? -8.503 6.234 -3.689 1.00 92.12 116 ARG A CA 1
ATOM 874 C C . ARG A 1 116 ? -8.115 4.937 -4.391 1.00 92.12 116 ARG A C 1
ATOM 876 O O . ARG A 1 116 ? -7.98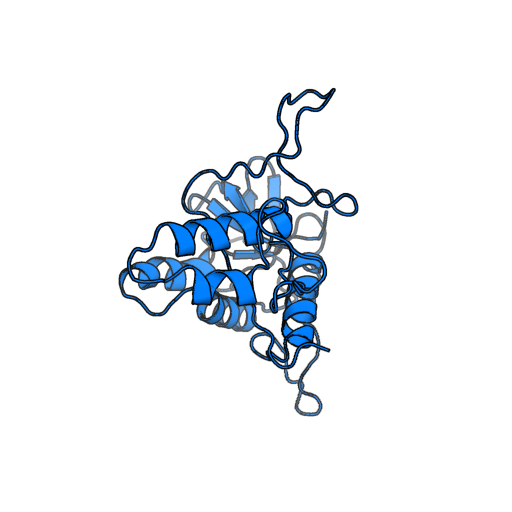1 4.952 -5.612 1.00 92.12 116 ARG A O 1
ATOM 883 N N . PHE A 1 117 ? -8.004 3.829 -3.662 1.00 92.69 117 PHE A N 1
ATOM 884 C CA . PHE A 1 117 ? -7.679 2.533 -4.254 1.00 92.69 117 PHE A CA 1
ATOM 885 C C . PHE A 1 117 ? -8.765 2.051 -5.223 1.00 92.69 117 PHE A C 1
ATOM 887 O O . PHE A 1 117 ? -8.460 1.681 -6.352 1.00 92.69 117 PHE A O 1
ATOM 894 N N . GLN A 1 118 ? -10.044 2.163 -4.850 1.00 89.81 118 GLN A N 1
ATOM 895 C CA . GLN A 1 118 ? -11.169 1.845 -5.742 1.00 89.81 118 GLN A CA 1
ATOM 896 C C . GLN A 1 118 ? -11.197 2.727 -7.000 1.00 89.81 118 GLN A C 1
ATOM 898 O O . GLN A 1 118 ? -11.560 2.260 -8.082 1.00 89.81 118 GLN A O 1
ATOM 903 N N . ARG A 1 119 ? -10.804 4.003 -6.890 1.00 90.06 119 ARG A N 1
ATOM 904 C CA . ARG A 1 119 ? -10.661 4.897 -8.049 1.00 90.06 119 ARG A CA 1
ATOM 905 C C . ARG A 1 119 ? -9.534 4.440 -8.977 1.00 90.06 119 ARG A C 1
ATOM 907 O O . ARG A 1 119 ? -9.732 4.444 -10.191 1.00 90.06 119 ARG A O 1
ATOM 914 N N . ASP A 1 120 ? -8.391 4.052 -8.420 1.00 91.81 120 ASP A N 1
ATOM 915 C CA . ASP A 1 120 ? -7.227 3.609 -9.192 1.00 91.81 120 ASP A CA 1
ATOM 916 C C . ASP A 1 120 ? -7.504 2.241 -9.866 1.00 91.81 120 ASP A C 1
ATOM 918 O O . ASP A 1 120 ? -7.232 2.087 -11.057 1.00 91.81 120 ASP A O 1
ATOM 922 N N . LEU A 1 121 ? -8.190 1.310 -9.185 1.00 89.12 121 LEU A N 1
ATOM 923 C CA . LEU A 1 121 ? -8.704 0.061 -9.777 1.00 89.12 121 LEU A CA 1
ATOM 924 C C . LEU A 1 121 ? -9.636 0.328 -10.965 1.00 89.12 121 LEU A C 1
ATOM 926 O O . LEU A 1 121 ? -9.445 -0.234 -12.043 1.00 89.12 121 LEU A O 1
ATOM 930 N N . ARG A 1 122 ? -10.595 1.251 -10.814 1.00 87.81 122 ARG A N 1
ATOM 931 C CA . ARG A 1 122 ? -11.494 1.642 -11.911 1.00 87.81 122 ARG A CA 1
ATOM 932 C C . ARG A 1 122 ? -10.725 2.235 -13.091 1.00 87.81 122 ARG A C 1
ATOM 934 O O . ARG A 1 122 ? -11.039 1.932 -14.237 1.00 87.81 122 ARG A O 1
ATOM 941 N N . ALA A 1 123 ? -9.719 3.072 -12.834 1.00 89.00 123 ALA A N 1
ATOM 942 C CA . ALA A 1 123 ? -8.888 3.649 -13.890 1.00 89.00 123 ALA A CA 1
ATOM 943 C C . ALA A 1 123 ? -8.090 2.579 -14.661 1.00 89.00 123 ALA A C 1
ATOM 945 O O . ALA A 1 123 ? -7.821 2.766 -15.854 1.00 89.00 123 ALA A O 1
ATOM 946 N N . ALA A 1 124 ? -7.762 1.468 -13.994 1.00 89.19 124 ALA A N 1
ATOM 947 C CA . ALA A 1 124 ? -7.132 0.275 -14.551 1.00 89.19 124 ALA A CA 1
ATOM 948 C C . ALA A 1 124 ? -8.129 -0.768 -15.103 1.00 89.19 124 ALA A C 1
ATOM 950 O O . ALA A 1 124 ? -7.704 -1.848 -15.496 1.00 89.19 124 ALA A O 1
ATOM 951 N N . ASN A 1 125 ? -9.432 -0.459 -15.166 1.00 87.50 125 ASN A N 1
ATOM 952 C CA . ASN A 1 125 ? -10.491 -1.390 -15.585 1.00 87.50 125 ASN A CA 1
ATOM 953 C C . ASN A 1 125 ? -10.522 -2.698 -14.760 1.00 87.50 125 ASN A C 1
ATOM 955 O O . ASN A 1 125 ? -10.757 -3.776 -15.301 1.00 87.50 125 ASN A O 1
ATOM 959 N N . LYS A 1 126 ? -10.256 -2.612 -13.451 1.00 83.50 126 LYS A N 1
ATOM 960 C CA . LYS A 1 126 ? -10.339 -3.730 -12.501 1.00 83.50 126 LYS A CA 1
ATOM 961 C C . LYS A 1 126 ? -11.561 -3.543 -11.590 1.00 83.50 126 LYS A C 1
ATOM 963 O O . LYS A 1 126 ? -11.723 -2.482 -10.989 1.00 83.50 126 LYS A O 1
ATOM 968 N N . ASP A 1 127 ? -12.374 -4.590 -11.429 1.00 71.00 127 ASP A N 1
ATOM 969 C CA . ASP A 1 127 ? -13.664 -4.523 -10.708 1.00 71.00 127 ASP A CA 1
ATOM 970 C C . ASP A 1 127 ? -13.650 -5.151 -9.298 1.00 71.00 127 ASP A C 1
ATOM 972 O O . ASP A 1 127 ? -14.668 -5.178 -8.610 1.00 71.00 127 ASP A O 1
ATOM 976 N N . MET A 1 128 ? -12.485 -5.613 -8.838 1.00 63.31 128 MET A N 1
ATOM 977 C CA . MET A 1 128 ? -12.285 -6.483 -7.666 1.00 63.31 128 MET A CA 1
ATOM 978 C C . MET A 1 128 ? -12.823 -5.958 -6.316 1.00 63.31 128 MET A C 1
ATOM 980 O O . MET A 1 128 ? -12.984 -6.738 -5.388 1.00 63.31 128 MET A O 1
ATOM 984 N N . LEU A 1 129 ? -13.123 -4.659 -6.191 1.00 63.16 129 LEU A N 1
ATOM 985 C CA . LEU A 1 129 ? -13.654 -4.035 -4.964 1.00 63.16 129 LEU A CA 1
ATOM 986 C C . LEU A 1 129 ? -14.925 -3.211 -5.198 1.00 63.16 129 LEU A C 1
ATOM 988 O O . LEU A 1 129 ? -15.256 -2.326 -4.406 1.00 63.16 129 LEU A O 1
ATOM 992 N N . MET A 1 130 ? -15.615 -3.433 -6.312 1.00 63.06 130 MET A N 1
ATOM 993 C CA . MET A 1 130 ? -16.784 -2.644 -6.682 1.00 63.06 130 MET A CA 1
ATOM 994 C C . MET A 1 130 ? -18.054 -3.274 -6.110 1.00 63.06 130 MET A C 1
ATOM 996 O O . MET A 1 130 ? -18.338 -4.441 -6.357 1.00 63.06 130 MET A O 1
ATOM 1000 N N . VAL A 1 131 ? -18.857 -2.495 -5.379 1.00 56.84 131 VAL A N 1
ATOM 1001 C CA . VAL A 1 131 ? -20.139 -2.992 -4.851 1.00 56.84 131 VAL A CA 1
ATOM 1002 C C . VAL A 1 131 ? -21.199 -2.977 -5.958 1.00 56.84 131 VAL A C 1
ATOM 1004 O O . VAL A 1 131 ? -21.273 -2.030 -6.754 1.00 56.84 131 VAL A O 1
ATOM 1007 N N . SER A 1 132 ? -22.017 -4.032 -5.995 1.00 50.47 132 SER A N 1
ATOM 1008 C CA . SER A 1 132 ? -23.200 -4.176 -6.850 1.00 50.47 132 SER A CA 1
ATOM 1009 C C . SER A 1 132 ? -24.467 -3.900 -6.039 1.00 50.47 132 SER A C 1
ATOM 1011 O O . SER A 1 132 ? -24.697 -4.548 -5.025 1.00 50.47 132 SER A O 1
ATOM 1013 N N . ASP A 1 133 ? -25.303 -2.967 -6.499 1.00 48.06 133 ASP A N 1
ATOM 1014 C CA . ASP A 1 133 ? -26.626 -2.677 -5.907 1.00 48.06 133 ASP A CA 1
ATOM 1015 C C . ASP A 1 133 ? -27.770 -3.217 -6.793 1.00 48.06 133 ASP A C 1
ATOM 1017 O O . ASP A 1 133 ? -28.809 -2.587 -6.984 1.00 48.06 133 ASP A O 1
ATOM 1021 N N . GLY A 1 134 ? -27.530 -4.329 -7.500 1.00 50.22 134 GLY A N 1
ATOM 1022 C CA . GLY A 1 134 ? -28.515 -4.989 -8.374 1.00 50.22 134 GLY A CA 1
ATOM 1023 C C . GLY A 1 134 ? -28.965 -4.202 -9.622 1.00 50.22 134 GLY A C 1
ATOM 1024 O O . GLY A 1 134 ? -29.579 -4.782 -10.512 1.00 50.22 134 GLY A O 1
ATOM 1025 N N . LYS A 1 135 ? -28.653 -2.902 -9.733 1.00 43.12 135 LYS A N 1
ATOM 1026 C CA . LYS A 1 135 ? -28.971 -2.028 -10.886 1.00 43.12 135 LYS A CA 1
ATOM 1027 C C . LYS A 1 135 ? -27.749 -1.355 -11.513 1.00 43.12 135 LYS A C 1
ATOM 1029 O O . LYS A 1 135 ? -27.818 -0.906 -12.655 1.00 43.12 135 LYS A O 1
ATOM 1034 N N . ARG A 1 136 ? -26.645 -1.246 -10.769 1.00 42.41 136 ARG A N 1
ATOM 1035 C CA . ARG A 1 136 ? -25.361 -0.695 -11.223 1.00 42.41 136 ARG A CA 1
ATOM 1036 C C . ARG A 1 136 ? -24.231 -1.440 -10.518 1.00 42.41 136 ARG A C 1
ATOM 1038 O O . ARG A 1 136 ? -24.168 -1.429 -9.291 1.00 42.41 136 ARG A O 1
ATOM 1045 N N . VAL A 1 137 ? -23.343 -2.054 -11.293 1.00 50.41 137 VAL A N 1
ATOM 1046 C CA . VAL A 1 137 ? -21.998 -2.410 -10.826 1.00 50.41 137 VAL A CA 1
ATOM 1047 C C . VAL A 1 137 ? -21.205 -1.104 -10.772 1.00 50.41 137 VAL A C 1
ATOM 1049 O O . VAL A 1 137 ? -21.297 -0.296 -11.698 1.00 50.41 137 VAL A O 1
ATOM 1052 N N . GLY A 1 138 ? -20.472 -0.845 -9.689 1.00 56.53 138 GLY A N 1
ATOM 1053 C CA . GLY A 1 138 ? -19.487 0.238 -9.696 1.00 56.53 138 GLY A CA 1
ATOM 1054 C C . GLY A 1 138 ? -19.740 1.417 -8.759 1.00 56.53 138 GLY A C 1
ATOM 1055 O O . GLY A 1 138 ? -19.341 2.540 -9.086 1.00 56.53 138 GLY A O 1
ATOM 1056 N N . LYS A 1 139 ? -20.346 1.220 -7.583 1.00 65.62 139 LYS A N 1
ATOM 1057 C CA . LYS A 1 139 ? -20.287 2.245 -6.526 1.00 65.62 139 LYS A CA 1
ATOM 1058 C C . LYS A 1 139 ? -19.014 2.059 -5.694 1.00 65.62 139 LYS A C 1
ATOM 1060 O O . LYS A 1 139 ? -18.685 0.944 -5.305 1.00 65.62 139 LYS A O 1
ATOM 1065 N N . ILE A 1 140 ? -18.300 3.161 -5.452 1.00 70.94 140 ILE A N 1
ATOM 1066 C CA . ILE A 1 140 ? -17.182 3.213 -4.499 1.00 70.94 140 ILE A CA 1
ATOM 1067 C C . ILE A 1 140 ? -17.778 3.003 -3.106 1.00 70.94 140 ILE A C 1
ATOM 1069 O O . ILE A 1 140 ? -18.696 3.728 -2.713 1.00 70.94 140 ILE A O 1
ATOM 1073 N N . TRP A 1 141 ? -17.281 2.003 -2.387 1.00 79.56 141 TRP A N 1
ATOM 1074 C CA . TRP A 1 141 ? -17.651 1.782 -0.995 1.00 79.56 141 TRP A CA 1
ATOM 1075 C C . TRP A 1 141 ? -16.811 2.697 -0.115 1.00 79.56 141 TRP A C 1
ATOM 1077 O O . TRP A 1 141 ? -15.595 2.562 -0.033 1.00 79.56 141 TRP A O 1
ATOM 1087 N N . ARG A 1 142 ? -17.469 3.655 0.532 1.00 82.31 142 ARG A N 1
ATOM 1088 C CA . ARG A 1 142 ? -16.826 4.567 1.471 1.00 82.31 142 ARG A CA 1
ATOM 1089 C C . ARG A 1 142 ? -17.517 4.415 2.823 1.00 82.31 142 ARG A C 1
ATOM 1091 O O . ARG A 1 142 ? -18.569 5.031 2.998 1.00 82.31 142 ARG A O 1
ATOM 1098 N N . PRO A 1 143 ? -16.973 3.598 3.740 1.00 85.12 143 PRO A N 1
ATOM 1099 C CA . PRO A 1 143 ? -17.566 3.456 5.060 1.00 85.12 143 PRO A CA 1
ATOM 1100 C C . PRO A 1 143 ? -17.518 4.793 5.803 1.00 85.12 143 PRO A C 1
ATOM 1102 O O . PRO A 1 143 ? -16.524 5.520 5.729 1.00 85.12 143 PRO A O 1
ATOM 1105 N N . GLY A 1 144 ? -18.591 5.134 6.511 1.00 88.06 144 GLY A N 1
ATOM 1106 C CA . GLY A 1 144 ? -18.594 6.297 7.395 1.00 88.06 144 GLY A CA 1
ATOM 1107 C C . GLY A 1 144 ? -18.077 5.887 8.765 1.00 88.06 144 GLY A C 1
ATOM 1108 O O . GLY A 1 144 ? -18.775 5.162 9.457 1.00 88.06 144 GLY A O 1
ATOM 1109 N N . VAL A 1 145 ? -16.896 6.343 9.184 1.00 92.31 145 VAL A N 1
ATOM 1110 C CA . VAL A 1 145 ? -16.342 6.044 10.519 1.00 92.31 145 VAL A CA 1
ATOM 1111 C C . VAL A 1 145 ? -16.293 7.330 11.335 1.00 92.31 145 VAL A C 1
ATOM 1113 O O . VAL A 1 145 ? -15.735 8.327 10.879 1.00 92.31 145 VAL A O 1
ATOM 1116 N N . SER A 1 146 ? -16.917 7.336 12.515 1.00 93.50 146 SER A N 1
ATOM 1117 C CA . SER A 1 146 ? -16.873 8.488 13.426 1.00 93.50 146 SER A CA 1
ATOM 1118 C C . SER A 1 146 ? -15.540 8.578 14.173 1.00 93.50 146 SER A C 1
ATOM 1120 O O . SER A 1 146 ? -14.812 7.597 14.297 1.00 93.50 146 SER A O 1
ATOM 1122 N N . THR A 1 147 ? -15.225 9.758 14.704 1.00 92.94 147 THR A N 1
ATOM 1123 C CA . THR A 1 147 ? -14.037 9.970 15.543 1.00 92.94 147 THR A CA 1
ATOM 1124 C C . THR A 1 147 ? -14.033 9.027 16.749 1.00 92.94 147 THR A C 1
ATOM 1126 O O . THR A 1 147 ? -15.080 8.792 17.355 1.00 92.94 147 THR A O 1
ATOM 1129 N N . ASN A 1 148 ? -12.860 8.499 17.112 1.00 92.56 148 ASN A N 1
ATOM 1130 C CA . ASN A 1 148 ? -12.680 7.520 18.198 1.00 92.56 148 ASN A CA 1
ATOM 1131 C C . ASN A 1 148 ? -13.522 6.243 18.022 1.00 92.56 148 ASN A C 1
ATOM 1133 O O . ASN A 1 148 ? -13.884 5.569 18.996 1.00 92.56 148 ASN A O 1
ATOM 1137 N N . ARG A 1 149 ? -13.861 5.916 16.773 1.00 93.69 149 ARG A N 1
ATOM 1138 C CA . ARG A 1 149 ? -14.524 4.674 16.395 1.00 93.69 149 ARG A CA 1
ATOM 1139 C C . ARG A 1 149 ? -13.719 3.929 15.348 1.00 93.69 149 ARG A C 1
ATOM 1141 O O . ARG A 1 149 ? -12.885 4.508 14.658 1.00 93.69 149 ARG A O 1
ATOM 1148 N N . TYR A 1 150 ? -14.005 2.641 15.220 1.00 93.12 150 TYR A N 1
ATOM 1149 C CA . TYR A 1 150 ? -13.446 1.818 14.159 1.00 93.12 150 TYR A CA 1
ATOM 1150 C C . TYR A 1 150 ? -14.476 0.858 13.569 1.00 93.12 150 TYR A C 1
ATOM 1152 O O . TYR A 1 150 ? -15.425 0.442 14.241 1.00 93.12 150 TYR A O 1
ATOM 1160 N N . LEU A 1 151 ? -14.244 0.472 12.317 1.00 92.38 151 LEU A N 1
ATOM 1161 C CA . LEU A 1 151 ? -14.846 -0.707 11.703 1.00 92.38 151 LEU A CA 1
ATOM 1162 C C . LEU A 1 151 ? -13.786 -1.797 11.569 1.00 92.38 151 LEU A C 1
ATOM 1164 O O . LEU A 1 151 ? -12.610 -1.529 11.336 1.00 92.38 151 LEU A O 1
ATOM 1168 N N . SER A 1 152 ? -14.210 -3.041 11.713 1.00 90.62 152 SER A N 1
ATOM 1169 C CA . SER A 1 152 ? -13.368 -4.225 11.543 1.00 90.62 152 SER A CA 1
ATOM 1170 C C . SER A 1 152 ? -14.259 -5.402 11.186 1.00 90.62 152 SER A C 1
ATOM 1172 O O . SER A 1 152 ? -15.484 -5.305 11.308 1.00 90.62 152 SER A O 1
ATOM 1174 N N . HIS A 1 153 ? -13.645 -6.509 10.788 1.00 88.50 153 HIS A N 1
ATOM 1175 C CA . HIS A 1 153 ? -14.385 -7.727 10.520 1.00 88.50 153 HIS A CA 1
ATOM 1176 C C . HIS A 1 153 ? -15.130 -8.217 11.780 1.00 88.50 153 HIS A C 1
ATOM 1178 O O . HIS A 1 153 ? -14.528 -8.372 12.849 1.00 88.50 153 HIS A O 1
ATOM 1184 N N . THR A 1 154 ? -16.427 -8.511 11.658 1.00 80.19 154 THR A N 1
ATOM 1185 C CA . THR A 1 154 ? -17.349 -8.764 12.783 1.00 80.19 154 THR A CA 1
ATOM 1186 C C . THR A 1 154 ? -16.877 -9.876 13.723 1.00 80.19 154 THR A C 1
ATOM 1188 O O . THR A 1 154 ? -16.895 -9.701 14.945 1.00 80.19 154 THR A O 1
ATOM 1191 N N . ASN A 1 155 ? -16.393 -10.982 13.154 1.00 69.00 155 ASN A N 1
ATOM 1192 C CA . ASN A 1 155 ? -16.030 -12.203 13.883 1.00 69.00 155 ASN A CA 1
ATOM 1193 C C . ASN A 1 155 ? -14.532 -12.394 14.158 1.00 69.00 155 ASN A C 1
ATOM 1195 O O . ASN A 1 155 ? -14.148 -13.453 14.654 1.00 69.00 155 ASN A O 1
ATOM 1199 N N . SER A 1 156 ? -13.679 -11.423 13.820 1.00 66.50 156 SER A N 1
ATOM 1200 C CA . SER A 1 156 ? -12.269 -11.761 13.586 1.00 66.50 156 SER A CA 1
ATOM 1201 C C . SER A 1 156 ? -11.241 -10.894 14.301 1.00 66.50 156 SER A C 1
ATOM 1203 O O . SER A 1 156 ? -10.129 -11.372 14.503 1.00 66.50 156 SER A O 1
ATOM 1205 N N . ILE A 1 157 ? -11.562 -9.667 14.724 1.00 65.31 157 ILE A N 1
ATOM 1206 C CA . ILE A 1 157 ? -10.554 -8.849 15.412 1.00 65.31 157 ILE A CA 1
ATOM 1207 C C . ILE A 1 157 ? -10.323 -9.291 16.859 1.00 65.31 157 ILE A C 1
ATOM 1209 O O . ILE A 1 157 ? -11.267 -9.547 17.610 1.00 65.31 157 ILE A O 1
ATOM 1213 N N . VAL A 1 158 ? -9.050 -9.364 17.259 1.00 64.62 158 VAL A N 1
ATOM 1214 C CA . VAL A 1 158 ? -8.654 -9.646 18.644 1.00 64.62 158 VAL A CA 1
ATOM 1215 C C . VAL A 1 158 ? -8.953 -8.409 19.494 1.00 64.62 158 VAL A C 1
ATOM 1217 O O . VAL A 1 158 ? -8.207 -7.433 19.491 1.00 64.62 158 VAL A O 1
ATOM 1220 N N . LYS A 1 159 ? -10.083 -8.440 20.201 1.00 66.75 159 LYS A N 1
ATOM 1221 C CA . LYS A 1 159 ? -10.562 -7.345 21.060 1.00 66.75 159 LYS A CA 1
ATOM 1222 C C . LYS A 1 159 ? -9.975 -7.473 22.463 1.00 66.75 159 LYS A C 1
ATOM 1224 O O . LYS A 1 159 ? -9.751 -8.578 22.950 1.00 66.75 159 LYS A O 1
ATOM 1229 N N . ILE A 1 160 ? -9.781 -6.339 23.136 1.00 57.97 160 ILE A N 1
ATOM 1230 C CA . ILE A 1 160 ? -9.303 -6.302 24.531 1.00 57.97 160 ILE A CA 1
ATOM 1231 C C . ILE A 1 160 ? -10.463 -6.540 25.510 1.00 57.97 160 ILE A C 1
ATOM 1233 O O . ILE A 1 160 ? -10.252 -6.972 26.640 1.00 57.97 160 ILE A O 1
ATOM 1237 N N . SER A 1 161 ? -11.705 -6.288 25.084 1.00 59.25 161 SER A N 1
ATOM 1238 C CA . SER A 1 161 ? -12.899 -6.479 25.906 1.00 59.25 161 SER A CA 1
ATOM 1239 C C . SER A 1 161 ? -14.098 -6.974 25.096 1.00 59.25 161 SER A C 1
ATOM 1241 O O . SER A 1 161 ? -14.188 -6.763 23.884 1.00 59.25 161 SER A O 1
ATOM 1243 N N . SER A 1 162 ? -15.069 -7.569 25.794 1.00 61.12 162 SER A N 1
ATOM 1244 C CA . SER A 1 162 ? -16.390 -7.935 25.254 1.00 61.12 162 SER A CA 1
ATOM 1245 C C . SER A 1 162 ? -17.152 -6.752 24.648 1.00 61.12 162 SER A C 1
ATOM 1247 O O . SER A 1 162 ? -18.055 -6.951 23.844 1.00 61.12 162 SER A O 1
ATOM 1249 N N . ASN A 1 163 ? -16.774 -5.524 25.016 1.00 64.38 163 ASN A N 1
ATOM 1250 C CA . ASN A 1 163 ? -17.440 -4.292 24.600 1.00 64.38 163 ASN A CA 1
ATOM 1251 C C . ASN A 1 163 ? -16.869 -3.735 23.285 1.00 64.38 163 ASN A C 1
ATOM 1253 O O . ASN A 1 163 ? -17.310 -2.688 22.822 1.00 64.38 163 ASN A O 1
ATOM 1257 N N . GLY A 1 164 ? -15.873 -4.404 22.692 1.00 81.00 164 GLY A N 1
ATOM 1258 C CA . GLY A 1 164 ? -15.274 -3.971 21.433 1.00 81.00 164 GLY A CA 1
ATOM 1259 C C . GLY A 1 164 ? -14.291 -2.815 21.569 1.00 81.00 164 GLY A C 1
ATOM 1260 O O . GLY A 1 164 ? -14.112 -2.081 20.603 1.00 81.00 164 GLY A O 1
ATOM 1261 N N . LEU A 1 165 ? -13.637 -2.657 22.725 1.00 89.56 165 LEU A N 1
ATOM 1262 C CA . LEU A 1 165 ? -12.552 -1.687 22.885 1.00 89.56 165 LEU A CA 1
ATOM 1263 C C . LEU A 1 165 ? -11.286 -2.169 22.159 1.00 89.56 165 LEU A C 1
ATOM 1265 O O . LEU A 1 165 ? -10.807 -3.283 22.400 1.00 89.56 165 LEU A O 1
ATOM 1269 N N . LEU A 1 166 ? -10.737 -1.302 21.311 1.00 90.75 166 LEU A N 1
ATOM 1270 C CA . LEU A 1 166 ? -9.465 -1.473 20.617 1.00 90.75 166 LEU A CA 1
ATOM 1271 C C . LEU A 1 166 ? -8.484 -0.404 21.104 1.00 90.75 166 LEU A C 1
ATOM 1273 O O . LEU A 1 166 ? -8.834 0.772 21.159 1.00 90.75 166 LEU A O 1
ATOM 1277 N N . ILE A 1 167 ? -7.258 -0.809 21.434 1.00 92.75 167 ILE A N 1
ATOM 1278 C CA . ILE A 1 167 ? -6.175 0.110 21.798 1.00 92.75 167 ILE A CA 1
ATOM 1279 C C . ILE A 1 167 ? -5.068 -0.024 20.753 1.00 92.75 167 ILE A C 1
ATOM 1281 O O . ILE A 1 167 ? -4.549 -1.127 20.540 1.00 92.75 167 ILE A O 1
ATOM 1285 N N . LEU A 1 168 ? -4.747 1.091 20.097 1.00 93.88 168 LEU A N 1
ATOM 1286 C CA . LEU A 1 168 ? -3.676 1.225 19.111 1.00 93.88 168 LEU A CA 1
ATOM 1287 C C . LEU A 1 168 ? -2.669 2.244 19.637 1.00 93.88 168 LEU A C 1
ATOM 1289 O O . LEU A 1 168 ? -3.029 3.398 19.867 1.00 93.88 168 LEU A O 1
ATOM 1293 N N . GLU A 1 169 ? -1.428 1.810 19.845 1.00 95.19 169 GLU A N 1
ATOM 1294 C CA . GLU A 1 169 ? -0.436 2.552 20.635 1.00 95.19 169 GLU A CA 1
ATOM 1295 C C . GLU A 1 169 ? -1.025 3.009 21.988 1.00 95.19 169 GLU A C 1
ATOM 1297 O O . GLU A 1 169 ? -1.315 2.176 22.847 1.00 95.19 169 GLU A O 1
ATOM 1302 N N . GLU A 1 170 ? -1.238 4.315 22.164 1.00 94.25 170 GLU A N 1
ATOM 1303 C CA . GLU A 1 170 ? -1.796 4.942 23.371 1.00 94.25 170 GLU A CA 1
ATOM 1304 C C . GLU A 1 170 ? -3.259 5.392 23.196 1.00 94.25 170 GLU A C 1
ATOM 1306 O O . GLU A 1 170 ? -3.874 5.917 24.124 1.00 94.25 170 GLU A O 1
ATOM 1311 N N . LEU A 1 171 ? -3.835 5.200 22.006 1.00 94.44 171 LEU A N 1
ATOM 1312 C CA . LEU A 1 171 ? -5.177 5.656 21.656 1.00 94.44 171 LEU A CA 1
ATOM 1313 C C . LEU A 1 171 ? -6.198 4.529 21.791 1.00 94.44 171 LEU A C 1
ATOM 1315 O O . LEU A 1 171 ? -5.911 3.366 21.509 1.00 94.44 171 LEU A O 1
ATOM 1319 N N . SER A 1 172 ? -7.420 4.889 22.184 1.00 93.31 172 SER A N 1
ATOM 1320 C CA . SER A 1 172 ? -8.523 3.944 22.365 1.00 93.31 172 SER A CA 1
ATOM 1321 C C . SER A 1 172 ? -9.686 4.248 21.425 1.00 93.31 172 SER A C 1
ATOM 1323 O O . SER A 1 172 ? -10.041 5.405 21.204 1.00 93.31 172 SER A O 1
ATOM 1325 N N . PHE A 1 173 ? -10.276 3.189 20.875 1.00 93.38 173 PHE A N 1
ATOM 1326 C CA . PHE A 1 173 ? -11.346 3.254 19.889 1.00 93.38 173 PHE A CA 1
ATOM 1327 C C . PHE A 1 173 ? -12.453 2.266 20.249 1.00 93.38 173 PHE A C 1
ATOM 1329 O O . PHE A 1 173 ? -12.188 1.135 20.664 1.00 93.38 173 PHE A O 1
ATOM 1336 N N . GLU A 1 174 ? -13.702 2.674 20.043 1.00 92.31 174 GLU A N 1
ATOM 1337 C CA . GLU A 1 174 ? -14.868 1.809 20.248 1.00 92.31 174 GLU A CA 1
ATOM 1338 C C . GLU A 1 174 ? -15.407 1.295 18.913 1.00 92.31 174 GLU A C 1
ATOM 1340 O O . GLU A 1 174 ? -15.377 1.989 17.894 1.00 92.31 174 GLU A O 1
ATOM 1345 N N . GLN A 1 175 ? -15.924 0.070 18.913 1.00 89.75 175 GLN A N 1
ATOM 1346 C CA . GLN A 1 175 ? -16.465 -0.528 17.701 1.00 89.75 175 GLN A CA 1
ATOM 1347 C C . GLN A 1 175 ? -17.715 0.224 17.224 1.00 89.75 175 GLN A C 1
ATOM 1349 O O . GLN A 1 175 ? -18.627 0.507 18.003 1.00 89.75 175 GLN A O 1
ATOM 1354 N N . GLN A 1 176 ? -17.785 0.504 15.923 1.00 89.56 176 GLN A N 1
ATOM 1355 C CA . GLN A 1 176 ? -18.985 1.015 15.270 1.00 89.56 176 GLN A CA 1
ATOM 1356 C C . GLN A 1 176 ? -19.722 -0.121 14.553 1.00 89.56 176 GLN A C 1
ATOM 1358 O O . GLN A 1 176 ? -19.114 -0.913 13.841 1.00 89.56 176 GLN A O 1
ATOM 1363 N N . ASN A 1 177 ? -21.043 -0.190 14.727 1.00 79.50 177 ASN A N 1
ATOM 1364 C CA . ASN A 1 177 ? -21.876 -1.293 14.221 1.00 79.50 177 ASN A CA 1
ATOM 1365 C C . ASN A 1 177 ? -22.807 -0.872 13.067 1.00 79.50 177 ASN A C 1
ATOM 1367 O O . ASN A 1 177 ? -23.859 -1.475 12.876 1.00 79.50 177 ASN A O 1
ATOM 1371 N N . THR A 1 178 ? -22.481 0.200 12.338 1.00 71.81 178 THR A N 1
ATOM 1372 C CA . THR A 1 178 ? -23.383 0.780 11.322 1.00 71.81 178 THR A CA 1
ATOM 1373 C C . THR A 1 178 ? -23.185 0.209 9.921 1.00 71.81 178 THR A C 1
ATOM 1375 O O . THR A 1 178 ? -24.158 0.093 9.187 1.00 71.81 178 THR A O 1
ATOM 1378 N N . ASP A 1 179 ? -21.950 -0.146 9.560 1.00 73.88 179 ASP A N 1
ATOM 1379 C CA . ASP A 1 179 ? -21.577 -0.704 8.257 1.00 73.88 179 ASP A CA 1
ATOM 1380 C C . ASP A 1 179 ? -20.866 -2.040 8.487 1.00 73.88 179 ASP A C 1
ATOM 1382 O O . ASP A 1 179 ? -19.937 -2.099 9.290 1.00 73.88 179 ASP A O 1
ATOM 1386 N N . ASN A 1 180 ? -21.282 -3.106 7.795 1.00 84.81 180 ASN A N 1
ATOM 1387 C CA . ASN A 1 180 ? -20.580 -4.391 7.834 1.00 84.81 180 ASN A CA 1
ATOM 1388 C C . ASN A 1 180 ? -19.451 -4.401 6.776 1.00 84.81 180 ASN A C 1
ATOM 1390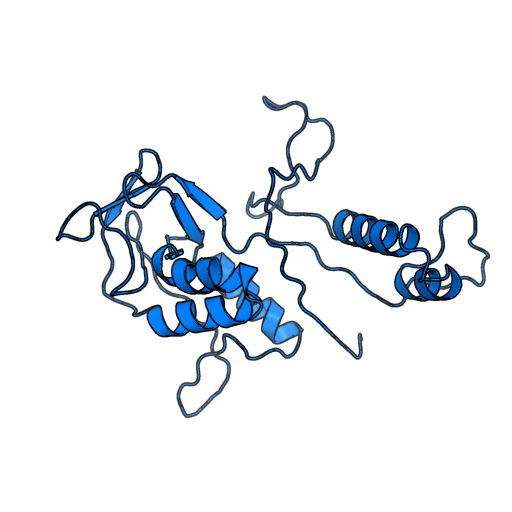 O O . ASN A 1 180 ? -19.767 -4.409 5.582 1.00 84.81 180 ASN A O 1
ATOM 1394 N N . PRO A 1 181 ? -18.159 -4.402 7.169 1.00 86.62 181 PRO A N 1
ATOM 1395 C CA . PRO A 1 181 ? -17.043 -4.391 6.227 1.00 86.62 181 PRO A CA 1
ATOM 1396 C C . PRO A 1 181 ? -16.606 -5.791 5.761 1.00 86.62 181 PRO A C 1
ATOM 1398 O O . PRO A 1 181 ? -15.733 -5.869 4.898 1.00 86.62 181 PRO A O 1
ATOM 1401 N N . ASP A 1 182 ? -17.171 -6.877 6.302 1.00 87.88 182 ASP A N 1
ATOM 1402 C CA . ASP A 1 182 ? -16.651 -8.250 6.176 1.00 87.88 182 ASP A CA 1
ATOM 1403 C C . ASP A 1 182 ? -16.371 -8.647 4.725 1.00 87.88 182 ASP A C 1
ATOM 1405 O O . ASP A 1 182 ? -15.226 -8.919 4.371 1.00 87.88 182 ASP A O 1
ATOM 1409 N N . GLN A 1 183 ? -17.383 -8.556 3.856 1.00 84.62 183 GLN A N 1
ATOM 1410 C CA . GLN A 1 183 ? -17.256 -8.935 2.446 1.00 84.62 183 GLN A CA 1
ATOM 1411 C C . GLN A 1 183 ? -16.154 -8.146 1.723 1.00 84.62 183 GLN A C 1
ATOM 1413 O O . GLN A 1 183 ? -15.449 -8.683 0.865 1.00 84.62 183 GLN A O 1
ATOM 1418 N N . CYS A 1 184 ? -15.990 -6.860 2.052 1.00 84.75 184 CYS A N 1
ATOM 1419 C CA . CYS A 1 184 ? -14.946 -6.043 1.444 1.00 84.75 184 CYS A CA 1
ATOM 1420 C C . CYS A 1 184 ? -13.558 -6.455 1.943 1.00 84.75 184 CYS A C 1
ATOM 1422 O O . CYS A 1 184 ? -12.634 -6.544 1.138 1.00 84.75 184 CYS A O 1
ATOM 1424 N N . LEU A 1 185 ? -13.413 -6.733 3.240 1.00 88.06 185 LEU A N 1
ATOM 1425 C CA . LEU A 1 185 ? -12.149 -7.170 3.835 1.00 88.06 185 LEU A CA 1
ATOM 1426 C C . LEU A 1 185 ? -11.725 -8.558 3.342 1.00 88.06 185 LEU A C 1
ATOM 1428 O O . LEU A 1 185 ? -10.542 -8.774 3.087 1.00 88.06 185 LEU A O 1
ATOM 1432 N N . GLU A 1 186 ? -12.676 -9.471 3.153 1.00 87.75 186 GLU A N 1
ATOM 1433 C CA . GLU A 1 186 ? -12.444 -10.779 2.532 1.00 87.75 186 GLU A CA 1
ATOM 1434 C C . GLU A 1 186 ? -11.973 -10.619 1.080 1.00 87.75 186 GLU A C 1
ATOM 1436 O O . GLU A 1 186 ? -10.913 -11.130 0.717 1.00 87.75 186 GLU A O 1
ATOM 1441 N N . SER A 1 187 ? -12.679 -9.804 0.286 1.00 86.75 187 SER A N 1
ATOM 1442 C CA . SER A 1 187 ? -12.304 -9.517 -1.109 1.00 86.75 187 SER A CA 1
ATOM 1443 C C . SER A 1 187 ? -10.930 -8.843 -1.216 1.00 86.75 187 SER A C 1
ATOM 1445 O O . SER A 1 187 ? -10.150 -9.139 -2.119 1.00 86.75 187 SER A O 1
ATOM 1447 N N . LEU A 1 188 ? -10.605 -7.943 -0.280 1.00 87.56 188 LEU A N 1
ATOM 1448 C CA . LEU A 1 188 ? -9.281 -7.330 -0.168 1.00 87.56 188 LEU A CA 1
ATOM 1449 C C . LEU A 1 188 ? -8.208 -8.366 0.168 1.00 87.56 188 LEU A C 1
ATOM 1451 O O . LEU A 1 188 ? -7.117 -8.300 -0.382 1.00 87.56 188 LEU A O 1
ATOM 1455 N N . SER A 1 189 ? -8.488 -9.330 1.039 1.00 89.94 189 SER A N 1
ATOM 1456 C CA . SER A 1 189 ? -7.511 -10.376 1.339 1.00 89.94 189 SER A CA 1
ATOM 1457 C C . SER A 1 189 ? -7.177 -11.213 0.105 1.00 89.94 189 SER A C 1
ATOM 1459 O O . SER A 1 189 ? -6.008 -11.466 -0.190 1.00 89.94 189 SER A O 1
ATOM 1461 N N . ASP A 1 190 ? -8.202 -11.587 -0.663 1.00 86.88 190 ASP A N 1
ATOM 1462 C CA . ASP A 1 190 ? -8.031 -12.323 -1.914 1.00 86.88 190 ASP A CA 1
ATOM 1463 C C . ASP A 1 190 ? -7.249 -11.542 -2.968 1.00 86.88 190 ASP A C 1
ATOM 1465 O O . ASP A 1 190 ? -6.451 -12.127 -3.698 1.00 86.88 190 ASP A O 1
ATOM 1469 N N . ALA A 1 191 ? -7.454 -10.229 -3.005 1.00 85.38 191 ALA A N 1
ATOM 1470 C CA . ALA A 1 191 ? -6.769 -9.302 -3.888 1.00 85.38 191 ALA A CA 1
ATOM 1471 C C . ALA A 1 191 ? -5.288 -9.090 -3.552 1.00 85.38 191 ALA A C 1
ATOM 1473 O O . ALA A 1 191 ? -4.465 -8.925 -4.451 1.00 85.38 191 ALA A O 1
ATOM 1474 N N . LEU A 1 192 ? -4.972 -8.976 -2.260 1.00 89.44 192 LEU A N 1
ATOM 1475 C CA . LEU A 1 192 ? -3.683 -8.466 -1.791 1.00 89.44 192 LEU A CA 1
ATOM 1476 C C . LEU A 1 192 ? -2.640 -9.559 -1.585 1.00 89.44 192 LEU A C 1
ATOM 1478 O O . LEU A 1 192 ? -1.448 -9.260 -1.631 1.00 89.44 192 LEU A O 1
ATOM 1482 N N . PHE A 1 193 ? -3.071 -10.798 -1.350 1.00 90.25 193 PHE A N 1
ATOM 1483 C CA . PHE A 1 193 ? -2.173 -11.907 -1.048 1.00 90.25 193 PHE A CA 1
ATOM 1484 C C . PHE A 1 193 ? -2.251 -12.997 -2.118 1.00 90.25 193 PHE A C 1
ATOM 1486 O O . PHE A 1 193 ? -3.351 -13.424 -2.491 1.00 90.25 193 PHE A O 1
ATOM 1493 N N . PRO A 1 194 ? -1.098 -13.507 -2.587 1.00 88.88 194 PRO A N 1
ATOM 1494 C CA . PRO A 1 194 ? -1.078 -14.616 -3.525 1.00 88.88 194 PRO A CA 1
ATOM 1495 C C . PRO A 1 194 ? -1.598 -15.899 -2.860 1.00 88.88 194 PRO A C 1
ATOM 1497 O O . PRO A 1 194 ? -1.598 -16.054 -1.639 1.00 88.88 194 PRO A O 1
ATOM 1500 N N . GLY A 1 195 ? -2.040 -16.849 -3.684 1.00 87.19 195 GLY A N 1
ATOM 1501 C CA . GLY A 1 195 ? -2.512 -18.163 -3.231 1.00 87.19 195 GLY A CA 1
ATOM 1502 C C . GLY A 1 195 ? -1.399 -19.178 -2.949 1.00 87.19 195 GLY A C 1
ATOM 1503 O O . GLY A 1 195 ? -1.685 -20.372 -2.889 1.00 87.19 195 GLY A O 1
ATOM 1504 N N . THR A 1 196 ? -0.142 -18.743 -2.850 1.00 92.25 196 THR A N 1
ATOM 1505 C CA . THR A 1 196 ? 0.993 -19.630 -2.577 1.00 92.25 196 THR A CA 1
ATOM 1506 C C . THR A 1 196 ? 1.028 -20.038 -1.102 1.00 92.25 196 THR A C 1
ATOM 1508 O O . THR A 1 196 ? 0.462 -19.362 -0.240 1.00 92.25 196 THR A O 1
ATOM 1511 N N . LEU A 1 197 ? 1.650 -21.185 -0.804 1.00 94.31 197 LEU A N 1
ATOM 1512 C CA . LEU A 1 197 ? 1.586 -21.820 0.520 1.00 94.31 197 LEU A CA 1
ATOM 1513 C C . LEU A 1 197 ? 2.115 -20.908 1.633 1.00 94.31 197 LEU A C 1
ATOM 1515 O O . LEU A 1 197 ? 1.542 -20.855 2.721 1.00 94.31 197 LEU A O 1
ATOM 1519 N N . GLU A 1 198 ? 3.178 -20.167 1.345 1.00 93.06 198 GLU A N 1
ATOM 1520 C CA . GLU A 1 198 ? 3.834 -19.238 2.257 1.00 93.06 198 GLU A CA 1
ATOM 1521 C C . GLU A 1 198 ? 2.961 -18.026 2.621 1.00 93.06 198 GLU A C 1
ATOM 1523 O O . GLU A 1 198 ? 3.091 -17.499 3.725 1.00 93.06 198 GLU A O 1
ATOM 1528 N N . TYR A 1 199 ? 2.008 -17.637 1.763 1.00 91.94 199 TYR A N 1
ATOM 1529 C CA . TYR A 1 199 ? 1.102 -16.512 2.020 1.00 91.94 199 TYR A CA 1
ATOM 1530 C C . TYR A 1 199 ? -0.249 -16.915 2.631 1.00 91.94 199 TYR A C 1
ATOM 1532 O O . TYR A 1 199 ? -0.990 -16.038 3.083 1.00 91.94 199 TYR A O 1
ATOM 1540 N N . ILE A 1 200 ? -0.562 -18.215 2.738 1.00 92.69 200 ILE A N 1
ATOM 1541 C CA . ILE A 1 200 ? -1.815 -18.704 3.348 1.00 92.69 200 ILE A CA 1
ATOM 1542 C C . ILE A 1 200 ? -2.049 -18.128 4.756 1.00 92.69 200 ILE A C 1
ATOM 1544 O O . ILE A 1 200 ? -3.157 -17.636 5.003 1.00 92.69 200 ILE A O 1
ATOM 1548 N N . PRO A 1 201 ? -1.065 -18.133 5.686 1.00 91.44 201 PRO A N 1
ATOM 1549 C CA . PRO A 1 201 ? -1.282 -17.592 7.024 1.00 91.44 201 PRO A CA 1
ATOM 1550 C C . PRO A 1 201 ? -1.650 -16.108 6.977 1.00 91.44 201 PRO A C 1
ATOM 1552 O O . PRO A 1 201 ? -2.672 -15.725 7.540 1.00 91.44 201 PRO A O 1
ATOM 1555 N N . PHE A 1 202 ? -0.893 -15.301 6.230 1.00 90.69 202 PHE A N 1
ATOM 1556 C CA . PHE A 1 202 ? -1.103 -13.855 6.108 1.00 90.69 202 PHE A CA 1
ATOM 1557 C C . PHE A 1 202 ? -2.451 -13.520 5.473 1.00 90.69 202 PHE A C 1
ATOM 1559 O O . PHE A 1 202 ? -3.191 -12.690 5.997 1.00 90.69 202 PHE A O 1
ATOM 1566 N N . LYS A 1 203 ? -2.824 -14.237 4.411 1.00 91.31 203 LYS A N 1
ATOM 1567 C CA . LYS A 1 203 ? -4.127 -14.114 3.758 1.00 91.31 203 LYS A CA 1
ATOM 1568 C C . LYS A 1 203 ? -5.282 -14.448 4.710 1.00 91.31 203 LYS A C 1
ATOM 1570 O O . LYS A 1 203 ? -6.293 -13.751 4.754 1.00 91.31 203 LYS A O 1
ATOM 1575 N N . SER A 1 204 ? -5.136 -15.493 5.522 1.00 89.50 204 SER A N 1
ATOM 1576 C CA . SER A 1 204 ? -6.165 -15.878 6.498 1.00 89.50 204 SER A CA 1
ATOM 1577 C C . SER A 1 204 ? -6.264 -14.923 7.695 1.00 89.50 204 SER A C 1
ATOM 1579 O O . SER A 1 204 ? -7.316 -14.823 8.327 1.00 89.50 204 SER A O 1
ATOM 1581 N N . ASP A 1 205 ? -5.165 -14.251 8.030 1.00 88.94 205 ASP A N 1
ATOM 1582 C CA . ASP A 1 205 ? -5.021 -13.411 9.216 1.00 88.94 205 ASP A CA 1
ATOM 1583 C C . ASP A 1 205 ? -5.331 -11.936 8.920 1.00 88.94 205 ASP A C 1
ATOM 1585 O O . ASP A 1 205 ? -5.784 -11.199 9.792 1.00 88.94 205 ASP A O 1
ATOM 1589 N N . PHE A 1 206 ? -5.177 -11.507 7.666 1.00 91.38 206 PHE A N 1
ATOM 1590 C CA . PHE A 1 206 ? -5.416 -10.133 7.242 1.00 91.38 206 PHE A CA 1
ATOM 1591 C C . PHE A 1 206 ? -6.823 -9.617 7.599 1.00 91.38 206 PHE A C 1
ATOM 1593 O O . PHE A 1 206 ? -6.893 -8.626 8.332 1.00 91.38 206 PHE A O 1
ATOM 1600 N N . PRO A 1 207 ? -7.949 -10.277 7.237 1.00 89.81 207 PRO A N 1
ATOM 1601 C CA . PRO A 1 207 ? -9.282 -9.800 7.627 1.00 89.81 207 PRO A CA 1
ATOM 1602 C C . PRO A 1 207 ? -9.465 -9.695 9.146 1.00 89.81 207 PRO A C 1
ATOM 1604 O O . PRO A 1 207 ? -10.264 -8.896 9.628 1.00 89.81 207 PRO A O 1
ATOM 1607 N N . LYS A 1 208 ? -8.698 -10.481 9.912 1.00 86.88 208 LYS A N 1
ATOM 1608 C CA . LYS A 1 208 ? -8.720 -10.518 11.378 1.00 86.88 208 LYS A CA 1
ATOM 1609 C C . LYS A 1 208 ? -7.986 -9.348 12.023 1.00 86.88 208 LYS A C 1
ATOM 1611 O O . LYS A 1 208 ? -8.142 -9.109 13.213 1.00 86.88 208 LYS A O 1
ATOM 1616 N N . ARG A 1 209 ? -7.185 -8.607 11.261 1.00 90.38 209 ARG A N 1
ATOM 1617 C CA . ARG A 1 209 ? -6.328 -7.530 11.776 1.00 90.38 209 ARG A CA 1
ATOM 1618 C C . ARG A 1 209 ? -6.604 -6.177 11.157 1.00 90.38 209 ARG A C 1
ATOM 1620 O O . ARG A 1 209 ? -6.022 -5.192 11.606 1.00 90.38 209 ARG A O 1
ATOM 1627 N N . VAL A 1 210 ? -7.443 -6.111 10.127 1.00 92.88 210 VAL A N 1
ATOM 1628 C CA . VAL A 1 210 ? -7.775 -4.834 9.503 1.00 92.88 210 VAL A CA 1
ATOM 1629 C C . VAL A 1 210 ? -8.679 -4.011 10.412 1.00 92.88 210 VAL A C 1
ATOM 1631 O O . VAL A 1 210 ? -9.709 -4.476 10.904 1.00 92.88 210 VAL A O 1
ATOM 1634 N N . VAL A 1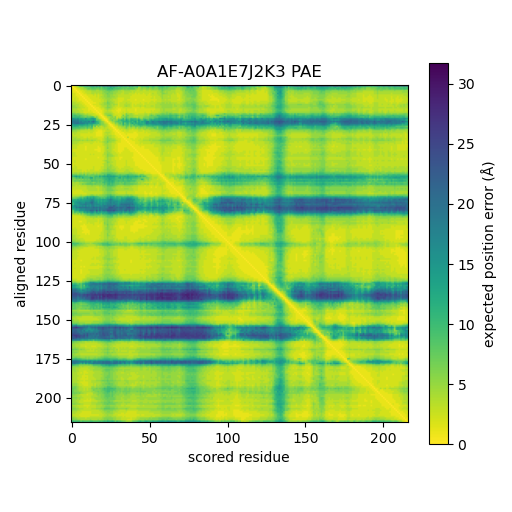 211 ? -8.290 -2.751 10.575 1.00 93.50 211 VAL A N 1
ATOM 1635 C CA . VAL A 1 211 ? -9.036 -1.724 11.292 1.00 93.50 211 VAL A CA 1
ATOM 1636 C C . VAL A 1 211 ? -9.213 -0.536 10.359 1.00 93.50 211 VAL A C 1
ATOM 1638 O O . VAL A 1 211 ? -8.244 0.028 9.856 1.00 93.50 211 VAL A O 1
ATOM 1641 N N . ILE A 1 212 ? -10.460 -0.139 10.134 1.00 94.44 212 ILE A N 1
ATOM 1642 C CA . ILE A 1 212 ? -10.792 1.070 9.386 1.00 94.44 212 ILE A CA 1
ATOM 1643 C C . ILE A 1 212 ? -11.112 2.158 10.406 1.00 94.44 212 ILE A C 1
ATOM 1645 O O . ILE A 1 212 ? -12.110 2.063 11.124 1.00 94.44 212 ILE A O 1
ATOM 1649 N N . LEU A 1 213 ? -10.258 3.172 10.469 1.00 95.31 213 LEU A N 1
ATOM 1650 C CA . LEU A 1 213 ? -10.437 4.363 11.298 1.00 95.31 213 LEU A CA 1
ATOM 1651 C C . LEU A 1 213 ? -11.023 5.503 10.462 1.00 95.31 213 LEU A C 1
ATOM 1653 O O . LEU A 1 213 ? -11.106 5.412 9.237 1.00 95.31 213 LEU A O 1
ATOM 1657 N N . ASN A 1 214 ? -11.435 6.589 11.108 1.00 94.69 214 ASN A N 1
ATOM 1658 C CA . ASN A 1 214 ? -11.745 7.828 10.400 1.00 94.69 214 ASN A CA 1
ATOM 1659 C C . ASN A 1 214 ? -10.481 8.419 9.736 1.00 94.69 214 ASN A C 1
ATOM 1661 O O . ASN A 1 214 ? -9.359 8.013 10.019 1.00 94.69 214 ASN A O 1
ATOM 1665 N N . ASP A 1 215 ? -10.666 9.377 8.825 1.00 92.38 215 ASP A N 1
ATOM 1666 C CA . ASP A 1 215 ? -9.564 9.967 8.042 1.00 92.38 215 ASP A CA 1
ATOM 1667 C C . ASP A 1 215 ? -8.565 10.805 8.882 1.00 92.38 215 ASP A C 1
ATOM 1669 O O . ASP A 1 215 ? -7.528 11.197 8.350 1.00 92.38 215 ASP A O 1
ATOM 1673 N N . THR A 1 216 ? -8.872 11.101 10.154 1.00 85.94 216 THR A N 1
ATOM 1674 C CA . THR A 1 216 ? -8.105 12.001 11.041 1.00 85.94 216 THR A CA 1
ATOM 1675 C C . THR A 1 216 ? -7.731 11.349 12.358 1.00 85.94 216 THR A C 1
ATOM 1677 O O . THR A 1 216 ? -8.663 10.794 12.988 1.00 85.94 216 THR A O 1
#

Radius of gyration: 20.38 Å; Cα contacts (8 Å, |Δi|>4): 322; chains: 1; bounding box: 53×43×58 Å

pLDDT: mean 86.52, std 11.55, range [42.41, 97.75]

Secondary structure (DSSP, 8-state):
--S----------S----B----SSSSSSPBPB-TTT--BEE-HHHHHHHHHHHHHS-TTS-HHHHHHHH---TTS--TTPPPPS-PPPPEE-S-EEEEBSSSSEEEEE-HHHHHHHHHHHHHTT--TTPEE-SS-EEE-------TTEEEE-TTT---SSTT-EEEETTEEEEEP-SS--HHHHHHHHHHHS-SSGGGHHHHHHHHHHEEEE---